Protein 3PVE (pdb70)

B-factor: mean 17.14, std 6.94, range [2.0, 47.33]

Structure (mmCIF, N/CA/C/O backbone):
data_3PVE
#
_entry.id   3PVE
#
_cell.length_a   41.620
_cell.length_b   45.580
_cell.length_c   51.510
_cell.angle_alpha   72.280
_cell.angle_beta   68.530
_cell.angle_gamma   65.440
#
_symmetry.space_group_name_H-M   'P 1'
#
loop_
_entity.id
_entity.type
_entity.pdbx_description
1 polymer 'Agrin, Agrin protein'
2 water water
#
loop_
_atom_site.group_PDB
_atom_site.id
_atom_site.type_symbol
_atom_site.label_atom_id
_atom_site.label_alt_id
_atom_site.label_comp_id
_atom_site.label_asym_id
_atom_site.label_entity_id
_atom_site.label_seq_id
_atom_site.pdbx_PDB_ins_code
_atom_site.Cartn_x
_atom_site.Cartn_y
_atom_site.Cartn_z
_atom_site.occupancy
_atom_site.B_iso_or_equiv
_atom_site.auth_seq_id
_atom_site.auth_comp_id
_atom_site.auth_asym_id
_atom_site.auth_atom_id
_atom_site.pdbx_PDB_model_num
ATOM 1 N N . SER A 1 7 ? -29.386 43.053 -34.018 1.00 29.04 1454 SER A N 1
ATOM 2 C CA . SER A 1 7 ? -28.130 42.642 -33.326 1.00 29.13 1454 SER A CA 1
ATOM 3 C C . SER A 1 7 ? -28.390 42.008 -31.949 1.00 27.68 1454 SER A C 1
ATOM 4 O O . SER A 1 7 ? -27.506 41.997 -31.092 1.00 27.85 1454 SER A O 1
ATOM 7 N N . ARG A 1 8 ? -29.589 41.465 -31.737 1.00 26.19 1455 ARG A N 1
ATOM 8 C CA . ARG A 1 8 ? -29.899 40.780 -30.489 1.00 25.53 1455 ARG A CA 1
ATOM 9 C C . ARG A 1 8 ? -29.084 39.493 -30.377 1.00 24.10 1455 ARG A C 1
ATOM 10 O O . ARG A 1 8 ? -29.178 38.601 -31.248 1.00 22.37 1455 ARG A O 1
ATOM 18 N N . PRO A 1 9 ? -28.291 39.379 -29.300 1.00 23.10 1456 PRO A N 1
ATOM 19 C CA . PRO A 1 9 ? -27.592 38.129 -29.052 1.00 23.15 1456 PRO A CA 1
ATOM 20 C C . PRO A 1 9 ? -28.583 37.053 -28.691 1.00 23.22 1456 PRO A C 1
ATOM 21 O O . PRO A 1 9 ? -29.710 37.340 -28.255 1.00 24.05 1456 PRO A O 1
ATOM 25 N N . PHE A 1 10 ? -28.166 35.816 -28.845 1.00 22.78 1457 PHE A N 1
ATOM 26 C CA . PHE A 1 10 ? -28.976 34.711 -28.382 1.00 23.26 1457 PHE A CA 1
ATOM 27 C C . PHE A 1 10 ? -28.053 33.663 -27.815 1.00 22.23 1457 PHE A C 1
ATOM 28 O O . PHE A 1 10 ? -26.971 33.402 -28.354 1.00 23.14 1457 PHE A O 1
ATOM 36 N N . LEU A 1 11 ? -28.515 33.102 -26.712 1.00 20.40 1458 LEU A N 1
ATOM 37 C CA . LEU A 1 11 ? -27.823 32.052 -25.983 1.00 20.47 1458 LEU A CA 1
ATOM 38 C C . LEU A 1 11 ? -28.324 30.715 -26.555 1.00 18.54 1458 LEU A C 1
ATOM 39 O O . LEU A 1 11 ? -29.425 30.286 -26.217 1.00 21.10 1458 LEU A O 1
ATOM 44 N N . ALA A 1 12 ? -27.542 30.100 -27.443 1.00 16.19 1459 ALA A N 1
ATOM 45 C CA . ALA A 1 12 ? -28.019 28.986 -28.292 1.00 15.71 1459 ALA A CA 1
ATOM 46 C C . ALA A 1 12 ? -27.862 27.643 -27.580 1.00 15.04 1459 ALA A C 1
ATOM 47 O O . ALA A 1 12 ? -26.799 27.342 -27.056 1.00 14.73 1459 ALA A O 1
ATOM 49 N N . ASP A 1 13 ? -28.894 26.817 -27.597 1.00 14.13 1460 ASP A N 1
ATOM 50 C CA . ASP A 1 13 ? -28.846 25.488 -26.985 1.00 14.15 1460 ASP A CA 1
ATOM 51 C C . ASP A 1 13 ? -28.905 24.409 -28.072 1.00 12.77 1460 ASP A C 1
ATOM 52 O O . ASP A 1 13 ? -29.774 24.446 -28.945 1.00 13.92 1460 ASP A O 1
ATOM 57 N N . PHE A 1 14 ? -27.940 23.493 -28.042 1.00 11.54 1461 PHE A N 1
ATOM 58 C CA . PHE A 1 14 ? -27.757 22.418 -29.039 1.00 10.87 1461 PHE A CA 1
ATOM 59 C C . PHE A 1 14 ? -27.975 21.073 -28.370 1.00 11.07 1461 PHE A C 1
ATOM 60 O O . PHE A 1 14 ? -27.519 20.833 -27.246 1.00 11.55 1461 PHE A O 1
ATOM 68 N N . ASN A 1 15 ? -28.618 20.163 -29.091 1.00 10.81 1462 ASN A N 1
ATOM 69 C CA . ASN A 1 15 ? -28.970 18.889 -28.500 1.00 11.22 1462 ASN A CA 1
ATOM 70 C C . ASN A 1 15 ? -28.241 17.677 -29.071 1.00 11.77 1462 ASN A C 1
ATOM 71 O O . ASN A 1 15 ? -28.546 16.546 -28.681 1.00 13.17 1462 ASN A O 1
ATOM 76 N N . GLY A 1 16 ? -27.183 17.909 -29.854 1.00 10.64 1463 GLY A N 1
ATOM 77 C CA . GLY A 1 16 ? -26.470 16.835 -30.523 1.00 11.05 1463 GLY A CA 1
ATOM 78 C C . GLY A 1 16 ? -26.730 16.655 -32.003 1.00 12.00 1463 GLY A C 1
ATOM 79 O O . GLY A 1 16 ? -25.843 16.244 -32.741 1.00 12.27 1463 GLY A O 1
ATOM 80 N N . PHE A 1 17 ? -27.950 16.945 -32.422 1.00 12.25 1464 PHE A N 1
ATOM 81 C CA . PHE A 1 17 ? -28.340 16.915 -33.827 1.00 14.36 1464 PHE A CA 1
ATOM 82 C C . PHE A 1 17 ? -28.713 18.320 -34.289 1.00 14.25 1464 PHE A C 1
ATOM 83 O O . PHE A 1 17 ? -29.397 18.479 -35.310 1.00 16.58 1464 PHE A O 1
ATOM 91 N N . SER A 1 18 ? -28.273 19.330 -33.556 1.00 12.59 1465 SER A N 1
ATOM 92 C CA . SER A 1 18 ? -28.531 20.724 -33.872 1.00 11.30 1465 SER A CA 1
ATOM 93 C C . SER A 1 18 ? -27.363 21.378 -34.560 1.00 10.58 1465 SER A C 1
ATOM 94 O O . SER A 1 18 ? -26.238 20.894 -34.438 1.00 10.51 1465 SER A O 1
ATOM 97 N N . TYR A 1 19 ? -27.608 22.486 -35.269 1.00 9.87 1466 TYR A N 1
ATOM 98 C CA . TYR A 1 19 ? -26.492 23.296 -35.757 1.00 10.66 1466 TYR A CA 1
ATOM 99 C C . TYR A 1 19 ? -26.984 24.681 -36.132 1.00 9.91 1466 TYR A C 1
ATOM 100 O O . TYR A 1 19 ? -28.157 24.866 -36.450 1.00 10.14 1466 TYR A O 1
ATOM 109 N N . LEU A 1 20 ? -26.059 25.648 -36.069 1.00 10.12 1467 LEU A N 1
ATOM 110 C CA . LEU A 1 20 ? -26.203 26.953 -36.682 1.00 11.79 1467 LEU A CA 1
ATOM 111 C C . LEU A 1 20 ? -25.292 27.056 -37.873 1.00 11.97 1467 LEU A C 1
ATOM 112 O O . LEU A 1 20 ? -24.168 26.549 -37.848 1.00 12.84 1467 LEU A O 1
ATOM 117 N N . GLU A 1 21 ? -25.815 27.666 -38.928 1.00 12.16 1468 GLU A N 1
ATOM 118 C CA . GLU A 1 21 ? -25.054 27.992 -40.102 1.00 12.86 1468 GLU A CA 1
ATOM 119 C C . GLU A 1 21 ? -24.987 29.504 -40.197 1.00 12.64 1468 GLU A C 1
ATOM 120 O O . GLU A 1 21 ? -26.027 30.167 -40.248 1.00 11.42 1468 GLU A O 1
ATOM 126 N N . LEU A 1 22 ? -23.768 30.033 -40.244 1.00 11.19 1469 LEU A N 1
ATOM 127 C CA . LEU A 1 22 ? -23.496 31.441 -40.362 1.00 12.77 1469 LEU A CA 1
ATOM 128 C C . LEU A 1 22 ? -22.700 31.649 -41.650 1.00 12.29 1469 LEU A C 1
ATOM 129 O O . LEU A 1 22 ? -22.198 30.689 -42.266 1.00 11.10 1469 LEU A O 1
ATOM 134 N N . LYS A 1 23 ? -22.569 32.891 -42.070 1.00 12.91 1470 LYS A N 1
ATOM 135 C CA . LYS A 1 23 ? -21.624 33.162 -43.160 1.00 12.42 1470 LYS A CA 1
ATOM 136 C C . LYS A 1 23 ? -20.218 32.747 -42.735 1.00 11.83 1470 LYS A C 1
ATOM 137 O O . LYS A 1 23 ? -19.909 32.700 -41.559 1.00 12.72 1470 LYS A O 1
ATOM 143 N N . GLY A 1 24 ? -19.395 32.323 -43.694 1.00 13.00 1471 GLY A N 1
ATOM 144 C CA . GLY A 1 24 ? -18.090 31.790 -43.374 1.00 11.92 1471 GLY A CA 1
ATOM 145 C C . GLY A 1 24 ? -17.179 32.811 -42.762 1.00 12.88 1471 GLY A C 1
ATOM 146 O O . GLY A 1 24 ? -17.353 34.010 -42.910 1.00 12.91 1471 GLY A O 1
ATOM 147 N N . LEU A 1 25 ? -16.180 32.296 -42.071 1.00 12.27 1472 LEU A N 1
ATOM 148 C CA . LEU A 1 25 ? -15.224 33.122 -41.374 1.00 12.64 1472 LEU A CA 1
ATOM 149 C C . LEU A 1 25 ? -14.546 34.145 -42.282 1.00 13.68 1472 LEU A C 1
ATOM 150 O O . LEU A 1 25 ? -14.208 35.240 -41.815 1.00 15.09 1472 LEU A O 1
ATOM 155 N N . HIS A 1 26 ? -14.335 33.787 -43.544 1.00 14.34 1473 HIS A N 1
ATOM 156 C CA . HIS A 1 26 ? -13.803 34.696 -44.573 1.00 15.30 1473 HIS A CA 1
ATOM 157 C C . HIS A 1 26 ? -14.581 36.021 -44.670 1.00 15.76 1473 HIS A C 1
ATOM 158 O O . HIS A 1 26 ? -14.005 37.050 -45.066 1.00 16.67 1473 HIS A O 1
ATOM 165 N N . THR A 1 27 ? -15.865 36.008 -44.315 1.00 15.25 1474 THR A N 1
ATOM 166 C CA . THR A 1 27 ? -16.763 37.191 -44.392 1.00 16.11 1474 THR A CA 1
ATOM 167 C C . THR A 1 27 ? -16.377 38.308 -43.439 1.00 17.57 1474 THR A C 1
ATOM 168 O O . THR A 1 27 ? -16.669 39.485 -43.685 1.00 19.06 1474 THR A O 1
ATOM 172 N N . PHE A 1 28 ? -15.763 37.922 -42.329 1.00 19.69 1475 PHE A N 1
ATOM 173 C CA . PHE A 1 28 ? -15.519 38.826 -41.206 1.00 21.10 1475 PHE A CA 1
ATOM 174 C C . PHE A 1 28 ? -14.021 39.085 -41.104 1.00 22.66 1475 PHE A C 1
ATOM 175 O O . PHE A 1 28 ? -13.272 38.847 -42.073 1.00 25.60 1475 PHE A O 1
ATOM 183 N N . MET A 1 36 ? -5.462 34.768 -36.850 1.00 22.07 1483 MET A N 1
ATOM 184 C CA . MET A 1 36 ? -6.806 34.379 -36.461 1.00 21.54 1483 MET A CA 1
ATOM 185 C C . MET A 1 36 ? -6.905 34.357 -34.947 1.00 20.67 1483 MET A C 1
ATOM 186 O O . MET A 1 36 ? -6.033 33.820 -34.281 1.00 20.09 1483 MET A O 1
ATOM 188 N N . ALA A 1 37 ? -7.942 34.990 -34.399 1.00 18.41 1484 ALA A N 1
ATOM 189 C CA . ALA A 1 37 ? -8.240 34.91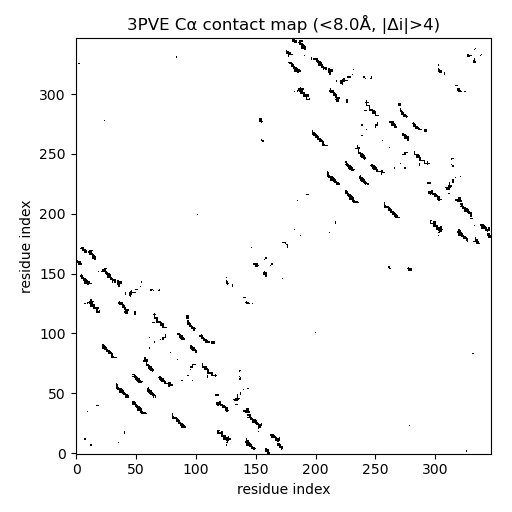2 -32.976 1.00 17.68 1484 ALA A CA 1
ATOM 190 C C . ALA A 1 37 ? -9.738 34.686 -32.797 1.00 16.75 1484 ALA A C 1
ATOM 191 O O . ALA A 1 37 ? -10.563 35.485 -33.238 1.00 15.74 1484 ALA A O 1
ATOM 193 N N . LEU A 1 38 ? -10.095 33.586 -32.155 1.00 15.46 1485 LEU A N 1
ATOM 194 C CA . LEU A 1 38 ? -11.477 33.237 -31.953 1.00 15.34 1485 LEU A CA 1
ATOM 195 C C . LEU A 1 38 ? -11.702 32.920 -30.493 1.00 13.42 1485 LEU A C 1
ATOM 196 O O . LEU A 1 38 ? -10.880 32.277 -29.854 1.00 12.72 1485 LEU A O 1
ATOM 201 N N . GLU A 1 39 ? -12.819 33.399 -29.952 1.00 12.68 1486 GLU A N 1
ATOM 202 C CA . GLU A 1 39 ? -13.223 33.054 -28.594 1.00 12.10 1486 GLU A CA 1
ATOM 203 C C . GLU A 1 39 ? -14.608 32.430 -28.629 1.00 11.45 1486 GLU A C 1
ATOM 204 O O . GLU A 1 39 ? -15.470 32.849 -29.407 1.00 12.75 1486 GLU A O 1
ATOM 210 N N . MET A 1 40 ? -14.786 31.402 -27.818 1.00 9.91 1487 MET A N 1
ATOM 211 C CA A MET A 1 40 ? -16.109 30.809 -27.585 0.50 9.16 1487 MET A CA 1
ATOM 212 C CA B MET A 1 40 ? -16.099 30.830 -27.586 0.50 9.14 1487 MET A CA 1
ATOM 213 C C . MET A 1 40 ? -16.345 30.661 -26.094 1.00 8.36 1487 MET A C 1
ATOM 214 O O . MET A 1 40 ? -15.434 30.310 -25.358 1.00 10.83 1487 MET A O 1
ATOM 223 N N . VAL A 1 41 ? -17.589 30.910 -25.664 1.00 9.12 1488 VAL A N 1
ATOM 224 C CA . VAL A 1 41 ? -18.020 30.653 -24.295 1.00 9.29 1488 VAL A CA 1
ATOM 225 C C . VAL A 1 41 ? -19.158 29.645 -24.387 1.00 9.41 1488 VAL A C 1
ATOM 226 O O . VAL A 1 41 ? -20.129 29.893 -25.074 1.00 9.44 1488 VAL A O 1
ATOM 230 N N . PHE A 1 42 ? -19.053 28.541 -23.671 1.00 9.81 1489 PHE A N 1
ATOM 231 C CA . PHE A 1 42 ? -20.027 27.427 -23.834 1.00 8.69 1489 PHE A CA 1
ATOM 232 C C . PHE A 1 42 ? -20.170 26.661 -22.521 1.00 9.99 1489 PHE A C 1
ATOM 233 O O . PHE A 1 42 ? -19.327 26.719 -21.643 1.00 10.73 1489 PHE A O 1
ATOM 241 N N . LEU A 1 43 ? -21.237 25.903 -22.415 1.00 10.44 1490 LEU A N 1
ATOM 242 C CA . LEU A 1 43 ? -21.437 24.992 -21.299 1.00 11.09 1490 LEU A CA 1
ATOM 243 C C . LEU A 1 43 ? -21.816 23.638 -21.891 1.00 11.06 1490 LEU A C 1
ATOM 244 O O . LEU A 1 43 ? -22.765 23.602 -22.619 1.00 11.74 1490 LEU A O 1
ATOM 249 N N . ALA A 1 44 ? -21.096 22.566 -21.535 1.00 9.69 1491 ALA A N 1
ATOM 250 C CA . ALA A 1 44 ? -21.249 21.270 -22.201 1.00 9.21 1491 ALA A CA 1
ATOM 251 C C . ALA A 1 44 ? -22.014 20.351 -21.291 1.00 10.25 1491 ALA A C 1
ATOM 252 O O . ALA A 1 44 ? -21.699 20.233 -20.132 1.00 10.93 1491 ALA A O 1
ATOM 254 N N . ARG A 1 45 ? -23.013 19.684 -21.841 1.00 10.75 1492 ARG A N 1
ATOM 255 C CA . ARG A 1 45 ? -23.732 18.601 -21.147 1.00 11.40 1492 ARG A CA 1
ATOM 256 C C . ARG A 1 45 ? -23.234 17.207 -21.561 1.00 11.95 1492 ARG A C 1
ATOM 257 O O . ARG A 1 45 ? -23.296 16.256 -20.758 1.00 14.28 1492 ARG A O 1
ATOM 265 N N . GLY A 1 46 ? -22.703 17.119 -22.763 1.00 12.53 1493 GLY A N 1
ATOM 266 C CA . GLY A 1 46 ? -22.104 15.886 -23.314 1.00 12.83 1493 GLY A CA 1
ATOM 267 C C . GLY A 1 46 ? -20.611 16.098 -23.482 1.00 12.41 1493 GLY A C 1
ATOM 268 O O . GLY A 1 46 ? -20.155 17.215 -23.777 1.00 12.67 1493 GLY A O 1
ATOM 269 N N . PRO A 1 47 ? -19.804 15.052 -23.262 1.00 12.51 1494 PRO A N 1
ATOM 270 C CA . PRO A 1 47 ? -18.358 15.199 -23.300 1.00 12.11 1494 PRO A CA 1
ATOM 271 C C . PRO A 1 47 ? -17.728 15.296 -24.721 1.00 11.71 1494 PRO A C 1
ATOM 272 O O . PRO A 1 47 ? -16.564 15.623 -24.854 1.00 12.73 1494 PRO A O 1
ATOM 276 N N . SER A 1 48 ? -18.459 14.966 -25.781 1.00 11.81 1495 SER A N 1
ATOM 277 C CA . SER A 1 48 ? -17.892 15.008 -27.133 1.00 11.44 1495 SER A CA 1
ATOM 278 C C . SER A 1 48 ? -18.836 15.661 -28.115 1.00 10.88 1495 SER A C 1
ATOM 279 O O . SER A 1 48 ? -20.047 15.539 -28.015 1.00 12.65 1495 SER A O 1
ATOM 282 N N . GLY A 1 49 ? -18.271 16.349 -29.093 1.00 10.10 1496 GLY A N 1
ATOM 283 C CA . GLY A 1 49 ? -19.066 16.854 -30.201 1.00 10.31 1496 GLY A CA 1
ATOM 284 C C . GLY A 1 49 ? -18.442 18.079 -30.824 1.00 10.14 1496 GLY A C 1
ATOM 285 O O . GLY A 1 49 ? -17.597 18.756 -30.217 1.00 11.98 1496 GLY A O 1
ATOM 286 N N . LEU A 1 50 ? -18.945 18.398 -32.010 1.00 10.15 1497 LEU A N 1
ATOM 287 C CA . LEU A 1 50 ? -18.426 19.508 -32.812 1.00 9.84 1497 LEU A CA 1
ATOM 288 C C . LEU A 1 50 ? -18.900 20.853 -32.284 1.00 10.26 1497 LEU A C 1
ATOM 289 O O . LEU A 1 50 ? -20.102 21.071 -32.105 1.00 10.65 1497 LEU A O 1
ATOM 294 N N . LEU A 1 51 ? -17.956 21.785 -32.108 1.00 9.11 1498 LEU A N 1
ATOM 295 C CA . LEU A 1 51 ? -18.280 23.159 -31.621 1.00 8.25 1498 LEU A CA 1
ATOM 296 C C . LEU A 1 51 ? -18.240 24.148 -32.760 1.00 7.98 1498 LEU A C 1
ATOM 297 O O . LEU A 1 51 ? -19.135 24.997 -32.874 1.0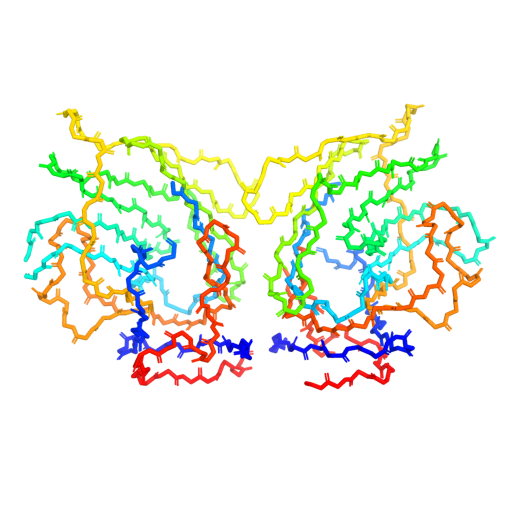0 8.62 1498 LEU A O 1
ATOM 302 N N . LEU A 1 52 ? -17.213 24.072 -33.618 1.00 7.62 1499 LEU A N 1
ATOM 303 C CA . LEU A 1 52 ? -17.041 25.035 -34.702 1.00 7.52 1499 LEU A CA 1
ATOM 304 C C . LEU A 1 52 ? -16.394 24.308 -35.886 1.00 8.14 1499 LEU A C 1
ATOM 305 O O . LEU A 1 52 ? -15.468 23.550 -35.673 1.00 8.42 1499 LEU A O 1
ATOM 310 N N . TYR A 1 53 ? -16.841 24.598 -37.100 1.00 8.90 1500 TYR A N 1
ATOM 311 C CA . TYR A 1 53 ? -16.181 24.072 -38.296 1.00 8.98 1500 TYR A CA 1
ATOM 312 C C . TYR A 1 53 ? -16.308 25.041 -39.454 1.00 8.26 1500 TYR A C 1
ATOM 313 O O . TYR A 1 53 ? -17.398 25.526 -39.719 1.00 9.12 1500 TYR A O 1
ATOM 322 N N . ASN A 1 54 ? -15.235 25.242 -40.225 1.00 8.35 1501 ASN A N 1
ATOM 323 C CA . ASN A 1 54 ? -15.316 25.995 -41.455 1.00 8.90 1501 ASN A CA 1
ATOM 324 C C . ASN A 1 54 ? -14.321 25.382 -42.428 1.00 10.74 1501 ASN A C 1
ATOM 325 O O . ASN A 1 54 ? -13.166 25.184 -42.064 1.00 10.62 1501 ASN A O 1
ATOM 330 N N . GLY A 1 55 ? -14.788 25.063 -43.623 1.00 11.52 1502 GLY A N 1
ATOM 331 C CA . GLY A 1 55 ? -13.971 24.416 -44.630 1.00 12.67 1502 GLY A CA 1
ATOM 332 C C . GLY A 1 55 ? -13.854 25.143 -45.956 1.00 14.15 1502 GLY A C 1
ATOM 333 O O . GLY A 1 55 ? -14.397 26.230 -46.170 1.00 12.92 1502 GLY A O 1
ATOM 334 N N . GLN A 1 56 ? -13.090 24.494 -46.836 1.00 16.10 1503 GLN A N 1
ATOM 335 C CA . GLN A 1 56 ? -12.827 24.952 -48.177 1.00 18.04 1503 GLN A CA 1
ATOM 336 C C . GLN A 1 56 ? -13.817 24.316 -49.146 1.00 19.99 1503 GLN A C 1
ATOM 337 O O . GLN A 1 56 ? -14.375 25.035 -49.987 1.00 21.66 1503 GLN A O 1
ATOM 343 N N . LYS A 1 57 ? -13.990 22.997 -49.033 1.00 22.42 1504 LYS A N 1
ATOM 344 C CA . LYS A 1 57 ? -14.789 22.169 -49.976 1.00 24.68 1504 LYS A CA 1
ATOM 345 C C . LYS A 1 57 ? -15.563 21.069 -49.223 1.00 26.68 1504 LYS A C 1
ATOM 346 O O . LYS A 1 57 ? -15.626 21.091 -47.995 1.00 27.94 1504 LYS A O 1
ATOM 348 N N . THR A 1 58 ? -16.111 20.084 -49.949 1.00 28.36 1505 THR A N 1
ATOM 349 C CA . THR A 1 58 ? -16.954 19.041 -49.336 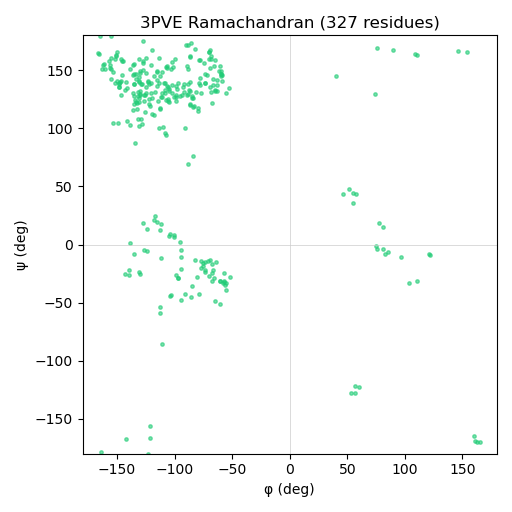1.00 29.27 1505 THR A CA 1
ATOM 350 C C . THR A 1 58 ? -16.630 17.618 -49.787 1.00 29.24 1505 THR A C 1
ATOM 351 O O . THR A 1 58 ? -16.316 16.756 -48.957 1.00 30.15 1505 THR A O 1
ATOM 355 N N . GLY A 1 60 ? -14.291 15.663 -48.294 1.00 26.47 1507 GLY A N 1
ATOM 356 C CA . GLY A 1 60 ? -13.529 14.982 -47.256 1.00 25.57 1507 GLY A CA 1
ATOM 357 C C . GLY A 1 60 ? -12.094 15.484 -47.073 1.00 25.02 1507 GLY A C 1
ATOM 358 O O . GLY A 1 60 ? -11.419 15.094 -46.107 1.00 23.87 1507 GLY A O 1
ATOM 359 N N . LYS A 1 61 ? -11.639 16.307 -48.028 1.00 24.61 1508 LYS A N 1
ATOM 360 C CA . LYS A 1 61 ? -10.345 17.006 -47.985 1.00 24.07 1508 LYS A CA 1
ATOM 361 C C . LYS A 1 61 ? -10.500 18.546 -48.069 1.00 23.30 1508 LYS A C 1
ATOM 362 O O . LYS A 1 61 ? -11.551 19.087 -47.737 1.00 25.10 1508 LYS A O 1
ATOM 364 N N . GLY A 1 62 ? -9.436 19.217 -48.523 1.00 21.27 1509 GLY A N 1
ATOM 365 C CA . GLY A 1 62 ? -9.317 20.665 -48.561 1.00 19.22 1509 GLY A CA 1
ATOM 366 C C . GLY A 1 62 ? -9.051 21.238 -47.182 1.00 15.33 1509 GLY A C 1
ATOM 367 O O . GLY A 1 62 ? -9.140 20.541 -46.182 1.00 15.46 1509 GLY A O 1
ATOM 368 N N . ASP A 1 63 ? -8.704 22.520 -47.157 1.00 13.99 1510 ASP A N 1
ATOM 369 C CA . ASP A 1 63 ? -8.423 23.245 -45.925 1.00 12.36 1510 ASP A CA 1
ATOM 370 C C . ASP A 1 63 ? -9.645 23.279 -44.978 1.00 11.81 1510 ASP A C 1
ATOM 371 O O . ASP A 1 63 ? -10.802 23.218 -45.434 1.00 11.14 1510 ASP A O 1
ATOM 376 N N . PHE A 1 64 ? -9.386 23.406 -43.673 1.00 10.85 1511 PHE A N 1
ATOM 377 C CA . PHE A 1 64 ? -10.465 23.583 -42.704 1.00 10.55 1511 PHE A CA 1
ATOM 378 C C . PHE A 1 64 ? -9.873 24.054 -41.391 1.00 10.71 1511 PHE A C 1
ATOM 379 O O . PHE A 1 64 ? -8.675 23.922 -41.174 1.00 9.52 1511 PHE A O 1
ATOM 387 N N . VAL A 1 65 ? -10.740 24.583 -40.522 1.00 9.65 1512 VAL A N 1
ATOM 388 C CA . VAL A 1 65 ? -10.451 24.876 -39.142 1.00 9.84 1512 VAL A CA 1
ATOM 389 C C . VAL A 1 65 ? -11.607 24.277 -38.351 1.00 9.06 1512 VAL A C 1
ATOM 390 O O . VAL A 1 65 ? -12.735 24.341 -38.797 1.00 10.03 1512 VAL A O 1
ATOM 394 N N . SER A 1 66 ? -11.325 23.671 -37.216 1.00 8.84 1513 SER A N 1
ATOM 395 C CA . SER A 1 66 ? -12.349 23.126 -36.381 1.00 8.34 1513 SER A CA 1
ATOM 396 C C . SER A 1 66 ? -12.023 23.266 -34.894 1.00 9.01 1513 SER A C 1
ATOM 397 O O . SER A 1 66 ? -10.836 23.246 -34.495 1.00 9.56 1513 SER A O 1
ATOM 400 N N . LEU A 1 67 ? -13.071 23.218 -34.088 1.00 8.25 1514 LEU A N 1
ATOM 401 C CA . LEU A 1 67 ? -12.984 23.081 -32.642 1.00 8.78 1514 LEU A CA 1
ATOM 402 C C . LEU A 1 67 ? -14.022 22.041 -32.256 1.00 7.58 1514 LEU A C 1
ATOM 403 O O . LEU A 1 67 ? -15.171 22.104 -32.678 1.00 8.65 1514 LEU A O 1
ATOM 408 N N . ALA A 1 68 ? -13.651 21.162 -31.339 1.00 7.93 1515 ALA A N 1
ATOM 409 C CA . ALA A 1 68 ? -14.533 20.093 -30.934 1.00 7.01 1515 ALA A CA 1
ATOM 410 C C . ALA A 1 68 ? -14.194 19.629 -29.556 1.00 9.23 1515 ALA A C 1
ATOM 411 O O . ALA A 1 68 ? -13.093 19.896 -29.067 1.00 10.01 1515 ALA A O 1
ATOM 413 N N . LEU A 1 69 ? -15.139 18.951 -28.920 1.00 7.90 1516 LEU A N 1
ATOM 414 C CA . LEU A 1 69 ? -14.915 18.276 -27.637 1.00 10.57 1516 LEU A CA 1
ATOM 415 C C . LEU A 1 69 ? -14.670 16.809 -27.927 1.00 11.55 1516 LEU A C 1
ATOM 416 O O . LEU A 1 69 ? -15.380 16.244 -28.741 1.00 11.20 1516 LEU A O 1
ATOM 421 N N . HIS A 1 70 ? -13.677 16.213 -27.268 1.00 13.69 1517 HIS A N 1
ATOM 422 C CA A HIS A 1 70 ? -13.417 14.781 -27.357 0.50 14.39 1517 HIS A CA 1
ATOM 423 C CA B HIS A 1 70 ? -13.421 14.774 -27.357 0.50 13.99 1517 HIS A CA 1
ATOM 424 C C . HIS A 1 70 ? -13.123 14.327 -25.944 1.00 14.78 1517 HIS A C 1
ATOM 425 O O . HIS A 1 70 ? -12.094 14.693 -25.374 1.00 14.16 1517 HIS A O 1
ATOM 438 N N . ASN A 1 71 ? -14.068 13.573 -25.388 1.00 15.01 1518 ASN A N 1
ATOM 439 C CA A ASN A 1 71 ? -14.046 13.125 -24.000 0.50 15.69 1518 ASN A CA 1
ATOM 440 C CA B ASN A 1 71 ? -13.964 13.096 -24.026 0.50 15.35 1518 ASN A CA 1
ATOM 441 C C . ASN A 1 71 ? -13.574 14.202 -23.028 1.00 14.94 1518 ASN A C 1
ATOM 442 O O . ASN A 1 71 ? -12.656 14.019 -22.249 1.00 15.02 1518 ASN A O 1
ATOM 451 N N . ARG A 1 72 ? -14.270 15.334 -23.110 1.00 13.83 1519 ARG A N 1
ATOM 452 C CA . ARG A 1 72 ? -14.085 16.518 -22.280 1.00 13.00 1519 ARG A CA 1
ATOM 453 C C . ARG A 1 72 ? -12.874 17.363 -22.585 1.00 11.88 1519 ARG A C 1
ATOM 454 O O . ARG A 1 72 ? -12.729 18.431 -21.985 1.00 12.47 1519 ARG A O 1
ATOM 462 N N . HIS A 1 73 ? -12.067 16.950 -23.557 1.00 11.10 1520 HIS A N 1
ATOM 463 C CA . HIS A 1 73 ? -10.983 17.789 -24.036 1.00 10.47 1520 HIS A CA 1
ATOM 464 C C . HIS A 1 73 ? -11.399 18.614 -25.211 1.00 9.87 1520 HIS A C 1
ATOM 465 O O . HIS A 1 7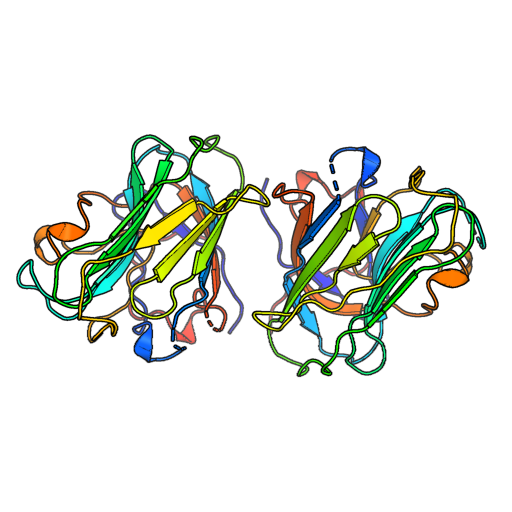3 ? -12.012 18.095 -26.146 1.00 11.78 1520 HIS A O 1
ATOM 472 N N . LEU A 1 74 ? -11.039 19.888 -25.194 1.00 10.39 1521 LEU A N 1
ATOM 473 C CA . LEU A 1 74 ? -11.145 20.724 -26.385 1.00 10.21 1521 LEU A CA 1
ATOM 474 C C . LEU A 1 74 ? -10.044 20.336 -27.365 1.00 11.17 1521 LEU A C 1
ATOM 475 O O . LEU A 1 74 ? -8.918 20.077 -26.967 1.00 11.32 1521 LEU A O 1
ATOM 480 N N . GLU A 1 75 ? -10.365 20.279 -28.647 1.00 10.41 1522 GLU A N 1
ATOM 481 C CA . GLU A 1 75 ? -9.368 20.042 -29.635 1.00 11.57 1522 GLU A CA 1
ATOM 482 C C . GLU A 1 75 ? -9.544 21.021 -30.794 1.00 9.94 1522 GLU A C 1
ATOM 483 O O . GLU A 1 75 ? -10.611 21.105 -31.349 1.00 10.66 1522 GLU A O 1
ATOM 489 N N . PHE A 1 76 ? -8.486 21.773 -31.108 1.00 8.45 1523 PHE A N 1
ATOM 490 C CA . PHE A 1 76 ? -8.422 22.778 -32.140 1.00 7.55 1523 PHE A CA 1
ATOM 491 C C . PHE A 1 76 ? -7.600 22.167 -33.260 1.00 8.35 1523 PHE A C 1
ATOM 492 O O . PHE A 1 76 ? -6.477 21.746 -33.049 1.00 9.10 1523 PHE A O 1
ATOM 500 N N . ARG A 1 77 ? -8.176 22.126 -34.440 1.00 9.03 1524 ARG A N 1
ATOM 501 C CA . ARG A 1 77 ? -7.512 21.542 -35.587 1.00 8.65 1524 ARG A CA 1
ATOM 502 C C . ARG A 1 77 ? -7.578 22.503 -36.759 1.00 8.59 1524 ARG A C 1
ATOM 503 O O . ARG A 1 77 ? -8.528 23.248 -36.937 1.00 8.49 1524 ARG A O 1
ATOM 511 N N . TYR A 1 78 ? -6.577 22.449 -37.608 1.00 9.22 1525 TYR A N 1
ATOM 512 C CA . TYR A 1 78 ? -6.663 23.119 -38.904 1.00 9.26 1525 TYR A CA 1
ATOM 513 C C . TYR A 1 78 ? -5.733 22.444 -39.904 1.00 9.49 1525 TYR A C 1
ATOM 514 O O . TYR A 1 78 ? -4.705 21.917 -39.513 1.00 10.23 1525 TYR A O 1
ATOM 523 N N . ASP A 1 79 ? -6.085 22.503 -41.175 1.00 10.27 1526 ASP A N 1
ATOM 524 C CA . ASP A 1 79 ? -5.252 21.977 -42.269 1.00 10.02 1526 ASP A CA 1
ATOM 525 C C . ASP A 1 79 ? -5.175 23.084 -43.290 1.00 10.25 1526 ASP A C 1
ATOM 526 O O . ASP A 1 79 ? -6.188 23.631 -43.681 1.00 10.59 1526 ASP A O 1
ATOM 531 N N . LEU A 1 80 ? -3.938 23.487 -43.605 1.00 10.61 1527 LEU A N 1
ATOM 532 C CA . LEU A 1 80 ? -3.600 24.589 -44.521 1.00 11.20 1527 LEU A CA 1
ATOM 533 C C . LEU A 1 80 ? -3.113 24.067 -45.867 1.00 12.39 1527 LEU A C 1
ATOM 534 O O . LEU A 1 80 ? -2.619 24.842 -46.695 1.00 12.03 1527 LEU A O 1
ATOM 539 N N . GLY A 1 81 ? -3.253 22.766 -46.067 1.00 12.69 1528 GLY A N 1
ATOM 540 C CA . GLY A 1 81 ? -2.818 22.103 -47.286 1.00 14.49 1528 GLY A CA 1
ATOM 541 C C . GLY A 1 81 ? -1.802 20.980 -47.155 1.00 15.15 1528 GLY A C 1
ATOM 542 O O . GLY A 1 81 ? -1.531 20.271 -48.150 1.00 17.51 1528 GLY A O 1
ATOM 543 N N . LYS A 1 82 ? -1.221 20.781 -45.975 1.00 14.87 1529 LYS A N 1
ATOM 544 C CA . LYS A 1 82 ? -0.192 19.748 -45.743 1.00 17.18 1529 LYS A CA 1
ATOM 545 C C . LYS A 1 82 ? -0.514 18.842 -44.572 1.00 16.33 1529 LYS A C 1
ATOM 546 O O . LYS A 1 82 ? 0.380 18.162 -44.041 1.00 18.77 1529 LYS A O 1
ATOM 552 N N . GLY A 1 83 ? -1.771 18.816 -44.158 1.00 14.41 1530 GLY A N 1
ATOM 553 C CA . GLY A 1 83 ? -2.185 17.998 -43.022 1.00 14.12 1530 GLY A CA 1
ATOM 554 C C . GLY A 1 83 ? -2.530 18.827 -41.792 1.00 13.33 1530 GLY A C 1
ATOM 555 O O . GLY A 1 83 ? -2.194 20.010 -41.679 1.00 13.11 1530 GLY A O 1
ATOM 556 N N . ALA A 1 84 ? -3.213 18.184 -40.855 1.00 13.29 1531 ALA A N 1
ATOM 557 C CA . ALA A 1 84 ? -3.827 18.881 -39.736 1.00 13.97 1531 ALA A CA 1
ATOM 558 C C . ALA A 1 84 ? -2.895 19.075 -38.553 1.00 13.21 1531 ALA A C 1
ATOM 559 O O . ALA A 1 84 ? -2.216 18.140 -38.107 1.00 15.29 1531 ALA A O 1
ATOM 561 N N . ALA A 1 85 ? -2.854 20.299 -38.026 1.00 11.30 1532 ALA A N 1
ATOM 562 C CA . ALA A 1 85 ? -2.469 20.574 -36.632 1.00 10.75 1532 ALA A CA 1
ATOM 563 C C . ALA A 1 85 ? -3.548 19.979 -35.728 1.00 10.09 1532 ALA A C 1
ATOM 564 O O . ALA A 1 85 ? -4.744 20.097 -36.031 1.00 10.46 1532 ALA A O 1
ATOM 566 N N . ILE A 1 86 ? -3.146 19.419 -34.592 1.00 11.56 1533 ILE A N 1
ATOM 567 C CA . ILE A 1 86 ? -4.048 18.884 -33.556 1.00 11.70 1533 ILE A CA 1
ATOM 568 C C . ILE A 1 86 ? -3.552 19.446 -32.214 1.00 11.42 1533 ILE A C 1
ATOM 569 O O . ILE A 1 86 ? -2.495 19.052 -31.716 1.00 12.17 1533 ILE A O 1
ATOM 574 N N . ILE A 1 87 ? -4.298 20.376 -31.630 1.00 10.58 1534 ILE A N 1
ATOM 575 C CA . ILE A 1 87 ? -3.948 21.074 -30.419 1.00 11.16 1534 ILE A CA 1
ATOM 576 C C . ILE A 1 87 ? -5.042 20.781 -29.387 1.00 11.73 1534 ILE A C 1
ATOM 577 O O . ILE A 1 87 ? -6.190 21.221 -29.522 1.00 11.04 1534 ILE A O 1
ATOM 582 N N . ARG A 1 88 ? -4.700 20.045 -28.351 1.00 11.22 1535 ARG A N 1
ATOM 583 C CA . ARG A 1 88 ? -5.657 19.510 -27.393 1.00 11.58 1535 ARG A CA 1
ATOM 584 C C . ARG A 1 88 ? -5.465 20.150 -26.025 1.00 11.90 1535 ARG A C 1
ATOM 585 O O . ARG A 1 88 ? -4.318 20.391 -25.541 1.00 13.49 1535 ARG A O 1
ATOM 593 N N . SER A 1 89 ? -6.588 20.463 -25.382 1.00 11.73 1536 SER A N 1
ATOM 594 C CA . SER A 1 89 ? -6.499 21.081 -24.071 1.00 11.96 1536 SER A CA 1
ATOM 595 C C . SER A 1 89 ? -5.739 20.173 -23.103 1.00 12.28 1536 SER A C 1
ATOM 596 O O . SER A 1 89 ? -5.870 18.981 -23.128 1.00 12.00 1536 SER A O 1
ATOM 599 N N . LYS A 1 90 ? -5.002 20.789 -22.205 1.00 13.51 1537 LYS A N 1
ATOM 600 C CA . LYS A 1 90 ? -4.243 20.046 -21.236 1.00 14.07 1537 LYS A CA 1
ATOM 601 C C . LYS A 1 90 ? -5.206 19.290 -20.309 1.00 14.20 1537 LYS A C 1
ATOM 602 O O . LYS A 1 90 ? -5.066 18.107 -20.096 1.00 15.43 1537 LYS A O 1
ATOM 604 N N . GLU A 1 91 ? -6.199 19.997 -19.799 1.00 14.29 1538 GLU A N 1
ATOM 605 C CA . GLU A 1 91 ? -7.178 19.422 -18.866 1.00 13.56 1538 GLU A CA 1
ATOM 606 C C . GLU A 1 91 ? -8.494 19.092 -19.549 1.00 12.61 1538 GLU A C 1
ATOM 607 O O . GLU A 1 91 ? -8.881 19.737 -20.527 1.00 12.46 1538 GLU A O 1
ATOM 613 N N . PRO A 1 92 ? -9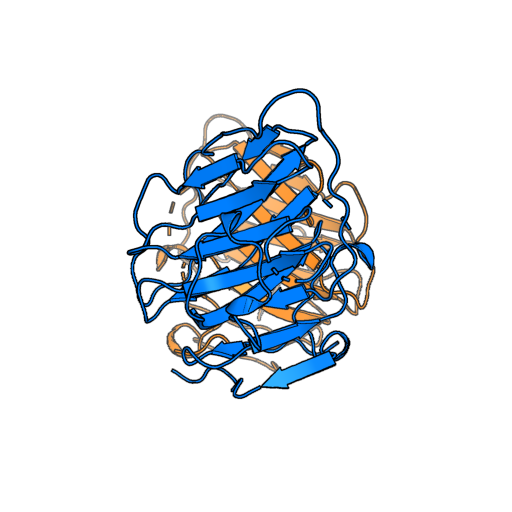.219 18.111 -19.013 1.00 12.15 1539 PRO A N 1
ATOM 614 C CA . PRO A 1 92 ? -10.616 17.959 -19.401 1.00 12.92 1539 PRO A CA 1
ATOM 615 C C . PRO A 1 92 ? -11.458 19.060 -18.765 1.00 12.82 1539 PRO A C 1
ATOM 616 O O . PRO A 1 92 ? -11.136 19.532 -17.663 1.00 14.02 1539 PRO A O 1
ATOM 620 N N . ILE A 1 93 ? -12.504 19.499 -19.467 1.00 11.93 1540 ILE A N 1
ATOM 621 C CA . ILE A 1 93 ? -13.420 20.484 -18.894 1.00 12.95 1540 ILE A CA 1
ATOM 622 C C . ILE A 1 93 ? -14.359 19.765 -17.917 1.00 13.16 1540 ILE A C 1
ATOM 623 O O . ILE A 1 93 ? -14.547 18.569 -17.996 1.00 14.40 1540 ILE A O 1
ATOM 628 N N . ALA A 1 94 ? -14.934 20.537 -17.010 1.00 13.49 1541 ALA A N 1
ATOM 629 C CA . ALA A 1 94 ? -16.053 20.082 -16.161 1.00 14.13 1541 ALA A CA 1
ATOM 630 C C . ALA A 1 94 ? -17.367 20.308 -16.901 1.00 13.58 1541 ALA A C 1
ATOM 631 O O . ALA A 1 94 ? -17.678 21.418 -17.278 1.00 15.62 1541 ALA A O 1
ATOM 633 N N . LEU A 1 95 ? -18.109 19.234 -17.140 1.00 12.66 1542 LEU A N 1
ATOM 634 C CA . LEU A 1 95 ? -19.434 19.358 -17.693 1.00 11.58 1542 LEU A CA 1
ATOM 635 C C . LEU A 1 95 ? -20.356 20.182 -16.795 1.00 13.49 1542 LEU A C 1
ATOM 636 O O . LEU A 1 95 ? -20.196 20.200 -15.584 1.00 14.61 1542 LEU A O 1
ATOM 641 N N . GLY A 1 96 ? -21.266 20.915 -17.398 1.00 12.56 1543 GLY A N 1
ATOM 642 C CA . GLY A 1 96 ? -22.246 21.666 -16.629 1.00 13.59 1543 GLY A CA 1
ATOM 643 C C . GLY A 1 96 ? -21.738 22.977 -16.084 1.00 14.05 1543 GLY A C 1
ATOM 644 O O . GLY A 1 96 ? -22.366 23.580 -15.201 1.00 16.49 1543 GLY A O 1
ATOM 645 N N . THR A 1 97 ? -20.602 23.429 -16.611 1.00 14.69 1544 THR A N 1
ATOM 646 C CA . THR A 1 97 ? -19.997 24.694 -16.210 1.00 14.87 1544 THR A CA 1
ATOM 647 C C . THR A 1 97 ? -19.728 25.550 -17.448 1.00 14.43 1544 THR A C 1
ATOM 648 O O . THR A 1 97 ? -19.602 25.068 -18.549 1.00 13.93 1544 THR A O 1
ATOM 652 N N . TRP A 1 98 ? -19.615 26.848 -17.238 1.00 14.20 1545 TRP A N 1
ATOM 653 C CA . TRP A 1 98 ? -19.291 27.761 -18.330 1.00 13.78 1545 TRP A CA 1
ATOM 654 C C . TRP A 1 98 ? -17.770 27.822 -18.531 1.00 14.81 1545 TRP A C 1
ATOM 655 O O . TRP A 1 98 ? -16.982 28.103 -17.586 1.00 16.41 1545 TRP A O 1
ATOM 666 N N . VAL A 1 99 ? -17.352 27.573 -19.774 1.00 12.67 1546 VAL A N 1
ATOM 667 C CA . VAL A 1 99 ? -15.949 27.485 -20.149 1.00 12.77 1546 VAL A CA 1
ATOM 668 C C . VAL A 1 99 ? -15.683 28.540 -21.198 1.00 11.91 1546 VAL A C 1
ATOM 669 O O . VAL A 1 99 ? -16.503 28.767 -22.098 1.00 12.25 1546 VAL A O 1
ATOM 673 N N . ARG A 1 100 ? -14.542 29.203 -21.101 1.00 11.66 1547 ARG A N 1
ATOM 674 C CA . ARG A 1 100 ? -14.089 30.141 -22.089 1.00 11.31 1547 ARG A CA 1
ATOM 675 C C . ARG A 1 100 ? -12.884 29.541 -22.772 1.00 11.68 1547 ARG A C 1
ATOM 676 O O . ARG A 1 100 ? -11.977 29.058 -22.115 1.00 12.19 1547 ARG A O 1
ATOM 684 N N . VAL A 1 101 ? -12.901 29.545 -24.090 1.00 10.07 1548 VAL A N 1
ATOM 685 C CA . VAL A 1 101 ? -11.796 29.000 -24.860 1.00 10.58 1548 VAL A CA 1
ATOM 686 C C . VAL A 1 101 ? -11.362 30.037 -25.883 1.00 10.12 1548 VAL A C 1
ATOM 687 O O . VAL A 1 101 ? -12.200 30.666 -26.536 1.00 10.29 1548 VAL A O 1
ATOM 691 N N . PHE A 1 102 ? -10.034 30.172 -26.041 1.00 11.65 1549 PHE A N 1
ATOM 692 C CA . PHE A 1 102 ? -9.425 31.048 -26.993 1.00 13.39 1549 PHE A CA 1
ATOM 693 C C . PHE A 1 102 ? -8.559 30.271 -27.961 1.00 13.92 1549 PHE A C 1
ATOM 694 O O . PHE A 1 102 ? -7.695 29.496 -27.537 1.00 13.96 1549 PHE A O 1
ATOM 702 N N . LEU A 1 103 ? -8.754 30.517 -29.245 1.00 13.60 1550 LEU A N 1
ATOM 703 C CA . LEU A 1 103 ? -7.966 29.921 -30.306 1.00 13.90 1550 LEU A CA 1
ATOM 704 C C . LEU A 1 103 ? -7.188 31.002 -31.016 1.00 14.56 1550 LEU A C 1
ATOM 705 O O . LEU A 1 103 ? -7.748 32.063 -31.327 1.00 15.50 1550 LEU A O 1
ATOM 710 N N . GLU A 1 1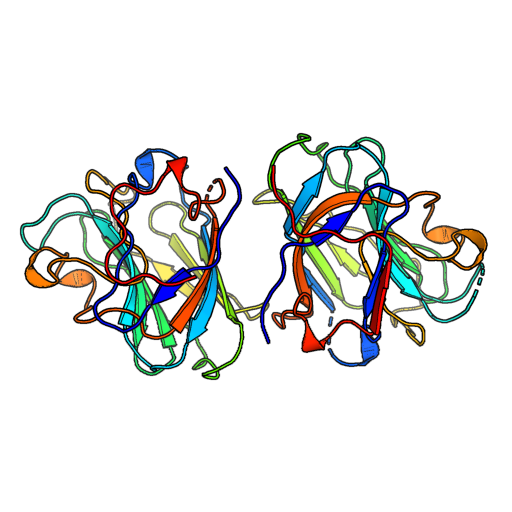04 ? -5.922 30.731 -31.301 1.00 14.37 1551 GLU A N 1
ATOM 711 C CA . GLU A 1 104 ? -5.116 31.678 -32.069 1.00 15.30 1551 GLU A CA 1
ATOM 712 C C . GLU A 1 104 ? -4.370 30.895 -33.145 1.00 13.59 1551 GLU A C 1
ATOM 713 O O . GLU A 1 104 ? -3.910 29.786 -32.919 1.00 12.90 1551 GLU A O 1
ATOM 719 N N . ARG A 1 105 ? -4.239 31.499 -34.311 1.00 14.44 1552 ARG A N 1
ATOM 720 C CA . ARG A 1 105 ? -3.349 30.967 -35.321 1.00 14.56 1552 ARG A CA 1
ATOM 721 C C . ARG A 1 105 ? -2.639 32.093 -36.042 1.00 14.90 1552 ARG A C 1
ATOM 722 O O . ARG A 1 105 ? -3.255 33.087 -36.420 1.00 15.31 1552 ARG A O 1
ATOM 730 N N . ASN A 1 106 ? -1.334 31.913 -36.209 1.00 14.57 1553 ASN A N 1
ATOM 731 C CA . ASN A 1 106 ? -0.477 32.816 -36.992 1.00 15.92 1553 ASN A CA 1
ATOM 732 C C . ASN A 1 106 ? 0.275 31.924 -37.957 1.00 14.34 1553 ASN A C 1
ATOM 733 O O . ASN A 1 106 ? 1.194 31.234 -37.578 1.00 12.94 1553 ASN A O 1
ATOM 738 N N . GLY A 1 107 ? -0.150 31.930 -39.209 1.00 14.07 1554 GLY A N 1
ATOM 739 C CA . GLY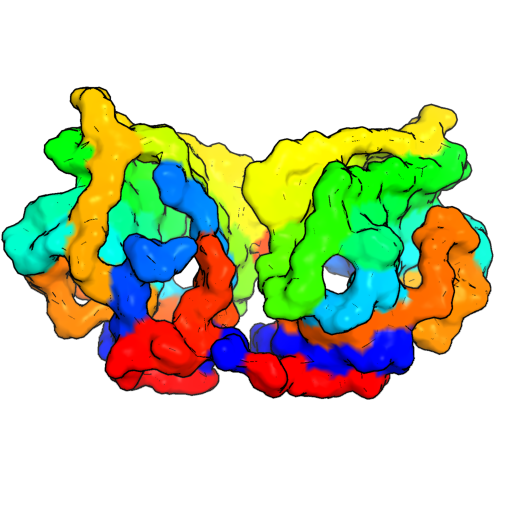 A 1 107 ? 0.381 30.950 -40.173 1.00 13.93 1554 GLY A CA 1
ATOM 740 C C . GLY A 1 107 ? 0.199 29.493 -39.764 1.00 13.38 1554 GLY A C 1
ATOM 741 O O . GLY A 1 107 ? -0.945 29.090 -39.491 1.00 14.33 1554 GLY A O 1
ATOM 742 N N . ARG A 1 108 ? 1.300 28.738 -39.649 1.00 13.87 1555 ARG A N 1
ATOM 743 C CA . ARG A 1 108 ? 1.241 27.325 -39.210 1.00 14.14 1555 ARG A CA 1
ATOM 744 C C . ARG A 1 108 ? 1.045 27.193 -37.709 1.00 12.44 1555 ARG A C 1
ATOM 745 O O . ARG A 1 108 ? 0.685 26.117 -37.216 1.00 12.99 1555 ARG A O 1
ATOM 753 N N . LYS A 1 109 ? 1.366 28.253 -36.962 1.00 12.62 1556 LYS A N 1
ATOM 754 C CA . LYS A 1 109 ? 1.505 28.148 -35.513 1.00 13.78 1556 LYS A CA 1
ATOM 755 C C . LYS A 1 109 ? 0.188 28.454 -34.821 1.00 12.26 1556 LYS A C 1
ATOM 756 O O . LYS A 1 109 ? -0.468 29.460 -35.117 1.00 14.09 1556 LYS A O 1
ATOM 762 N N . GLY A 1 110 ? -0.203 27.591 -33.894 1.00 10.95 1557 GLY A N 1
ATOM 763 C CA . GLY A 1 110 ? -1.501 27.718 -33.240 1.00 11.12 1557 GLY A CA 1
ATOM 764 C C . GLY A 1 110 ? -1.402 27.629 -31.753 1.00 11.44 1557 GLY A C 1
ATOM 765 O O . GLY A 1 110 ? -0.376 27.214 -31.230 1.00 11.47 1557 GLY A O 1
ATOM 766 N N . ALA A 1 111 ? -2.412 28.136 -31.049 1.00 12.12 1558 ALA A N 1
ATOM 767 C CA . ALA A 1 111 ? -2.492 28.100 -29.599 1.00 12.52 1558 ALA A CA 1
ATOM 768 C C . ALA A 1 111 ? -3.943 27.959 -29.172 1.00 12.09 1558 ALA A C 1
ATOM 769 O O . ALA A 1 111 ? -4.846 28.515 -29.791 1.00 12.08 1558 ALA A O 1
ATOM 771 N N . LEU A 1 112 ? -4.118 27.159 -28.135 1.00 12.14 1559 LEU A N 1
ATOM 772 C CA A LEU A 1 112 ? -5.407 26.922 -27.493 0.50 12.04 1559 LEU A CA 1
ATOM 773 C CA B LEU A 1 112 ? -5.412 26.930 -27.490 0.50 11.95 1559 LEU A CA 1
ATOM 774 C C . LEU A 1 112 ? -5.244 27.292 -26.029 1.00 12.02 1559 LEU A C 1
ATOM 775 O O . LEU A 1 112 ? -4.309 26.830 -25.387 1.00 12.81 1559 LEU A O 1
ATOM 784 N N . GLN A 1 113 ? -6.162 28.105 -25.493 1.00 12.93 1560 GLN A N 1
ATOM 785 C CA . GLN A 1 113 ? -6.166 28.463 -24.095 1.00 14.13 1560 GLN A CA 1
ATOM 786 C C . GLN A 1 113 ? -7.559 28.282 -23.521 1.00 12.49 1560 GLN A C 1
ATOM 787 O O . GLN A 1 113 ? -8.516 28.796 -24.063 1.00 12.47 1560 GLN A O 1
ATOM 793 N N . VAL A 1 114 ? -7.673 27.562 -22.420 1.00 12.72 1561 VAL A N 1
ATOM 794 C CA . VAL A 1 114 ? -8.959 27.372 -21.759 1.00 14.35 1561 VAL A CA 1
ATOM 795 C C . VAL A 1 114 ? -8.945 28.128 -20.437 1.00 16.17 1561 VAL A C 1
ATOM 796 O O . VAL A 1 114 ? -8.032 27.942 -19.601 1.00 16.16 1561 VAL A O 1
ATOM 800 N N . GLY A 1 115 ? -9.959 28.970 -20.249 1.00 18.48 1562 GLY A N 1
ATOM 801 C CA . GLY A 1 115 ? -10.031 29.854 -19.092 1.00 21.17 1562 GLY A CA 1
ATOM 802 C C . GLY A 1 115 ? -8.770 30.678 -18.959 1.00 23.06 1562 GLY A C 1
ATOM 803 O O . GLY A 1 115 ? -8.323 31.304 -19.921 1.00 23.41 1562 GLY A O 1
ATOM 804 N N . ASP A 1 116 ? -8.186 30.620 -17.761 1.00 25.55 1563 ASP A N 1
ATOM 805 C CA . ASP A 1 116 ? -6.986 31.363 -17.411 1.00 27.59 1563 ASP A CA 1
ATOM 806 C C . ASP A 1 116 ? -5.746 30.471 -17.466 1.00 27.65 1563 ASP A C 1
ATOM 807 O O . ASP A 1 116 ? -4.653 30.902 -17.075 1.00 29.19 1563 ASP A O 1
ATOM 812 N N . GLY A 1 117 ? -5.908 29.243 -17.976 1.00 27.36 1564 GLY A N 1
ATOM 813 C CA . GLY A 1 117 ? -4.825 28.263 -18.002 1.00 26.51 1564 GLY A CA 1
ATOM 814 C C . GLY A 1 117 ? -3.718 28.614 -18.980 1.00 26.05 1564 GLY A C 1
ATOM 815 O O . GLY A 1 117 ? -3.888 29.502 -19.830 1.00 25.43 1564 GLY A O 1
ATOM 816 N N . PRO A 1 118 ? -2.560 27.939 -18.864 1.00 25.77 1565 PRO A N 1
ATOM 817 C CA . PRO A 1 118 ? -1.496 28.162 -19.839 1.00 25.41 1565 PRO A CA 1
ATOM 818 C C . PRO A 1 118 ? -1.910 27.801 -21.272 1.00 23.87 1565 PRO A C 1
ATOM 819 O O . PRO A 1 118 ? -2.719 26.889 -21.479 1.00 23.93 1565 PRO A O 1
ATOM 823 N N . ARG A 1 119 ? -1.340 28.504 -22.240 1.00 22.87 1566 ARG A N 1
ATOM 824 C CA . ARG A 1 119 ? -1.580 28.192 -23.640 1.00 22.33 1566 ARG A CA 1
ATOM 825 C C . ARG A 1 119 ? -0.987 26.841 -24.007 1.00 20.65 1566 ARG A C 1
ATOM 826 O O . ARG A 1 119 ? 0.128 26.496 -23.583 1.00 21.65 1566 ARG A O 1
ATOM 834 N N . VAL A 1 120 ? -1.726 26.056 -24.775 1.00 17.69 1567 VAL A N 1
ATOM 835 C CA . VAL A 1 120 ? -1.171 24.863 -25.401 1.00 15.83 1567 VAL A CA 1
ATOM 836 C C . VAL A 1 120 ? -0.821 25.195 -26.845 1.00 14.58 1567 VAL A C 1
ATOM 837 O O . VAL A 1 120 ? -1.648 25.700 -27.584 1.00 12.51 1567 VAL A O 1
ATOM 841 N N . LEU A 1 121 ? 0.410 24.922 -27.249 1.00 13.94 1568 LEU A N 1
ATOM 842 C CA . LEU A 1 121 ? 0.876 25.301 -28.588 1.00 14.17 1568 LEU A CA 1
ATOM 843 C C . LEU A 1 121 ? 1.006 24.094 -29.520 1.00 13.37 1568 LEU A C 1
ATOM 844 O O . LEU A 1 121 ? 1.254 22.963 -29.088 1.00 15.08 1568 LEU A O 1
ATOM 849 N N . GLY A 1 122 ? 0.853 24.346 -30.816 1.00 11.88 1569 GLY A N 1
ATOM 850 C CA . GLY A 1 122 ? 1.064 23.292 -31.826 1.00 11.62 1569 GLY A CA 1
ATOM 851 C C . GLY A 1 122 ? 1.205 23.942 -33.178 1.00 11.91 1569 GLY A C 1
ATOM 852 O O . GLY A 1 122 ? 1.166 25.161 -33.286 1.00 12.56 1569 GLY A O 1
ATOM 853 N N . GLU A 1 123 ? 1.368 23.105 -34.200 1.00 11.38 1570 GLU A N 1
ATOM 854 C CA . GLU A 1 123 ? 1.554 23.585 -35.584 1.00 12.17 1570 GLU A CA 1
ATOM 855 C C . GLU A 1 123 ? 1.242 22.518 -36.649 1.00 12.07 1570 GLU A C 1
ATOM 856 O O . GLU A 1 123 ? 1.270 21.322 -36.390 1.00 12.36 1570 GLU A O 1
ATOM 862 N N . SER A 1 124 ? 0.813 23.015 -37.803 1.00 11.14 1571 SER A N 1
ATOM 863 C CA . SER A 1 124 ? 0.600 22.180 -38.953 1.00 11.47 1571 SER A CA 1
ATOM 864 C C . SER A 1 124 ? 1.951 22.060 -39.697 1.00 12.71 1571 SER A C 1
ATOM 865 O O . SER A 1 124 ? 2.842 22.877 -39.447 1.00 13.11 1571 SER A O 1
ATOM 868 N N . PRO A 1 125 ? 2.103 21.040 -40.570 1.00 14.08 1572 PRO A N 1
ATOM 869 C CA . PRO A 1 125 ? 3.387 20.779 -41.216 1.00 14.87 1572 PRO A CA 1
ATOM 870 C C . PRO A 1 125 ? 3.818 21.810 -42.237 1.00 15.92 1572 PRO A C 1
ATOM 871 O O . PRO A 1 125 ? 2.994 22.442 -42.918 1.00 14.68 1572 PRO A O 1
ATOM 875 N N . VAL A 1 126 ? 5.132 21.912 -42.363 1.00 17.10 1573 VAL A N 1
ATOM 876 C CA A VAL A 1 126 ? 5.764 22.769 -43.346 0.50 18.06 1573 VAL A CA 1
ATOM 877 C CA B VAL A 1 126 ? 5.776 22.765 -43.343 0.50 17.81 1573 VAL A CA 1
ATOM 878 C C . VAL A 1 126 ? 5.536 22.413 -44.804 1.00 18.37 1573 VAL A C 1
ATOM 879 O O . VAL A 1 126 ? 5.507 21.206 -45.137 1.00 20.69 1573 VAL A O 1
ATOM 886 N N . PRO A 1 127 ? 4.989 23.404 -45.528 1.00 18.25 1574 PRO A N 1
ATOM 887 C CA . PRO A 1 127 ? 5.486 24.702 -45.887 1.00 17.91 1574 PRO A CA 1
ATOM 888 C C . PRO A 1 127 ? 4.214 25.593 -45.736 1.00 16.45 1574 PRO A C 1
ATOM 889 O O . PRO A 1 127 ? 4.307 26.769 -45.412 1.00 17.77 1574 PRO A O 1
ATOM 893 N N . HIS A 1 128 ? 3.035 24.981 -45.894 1.00 15.47 1575 HIS A N 1
ATOM 894 C CA . HIS A 1 128 ? 1.785 25.742 -46.050 1.00 14.31 1575 HIS A CA 1
ATOM 895 C C . HIS A 1 128 ? 1.455 26.590 -44.788 1.00 13.98 1575 HIS A C 1
ATOM 896 O O . HIS A 1 128 ? 1.427 26.069 -43.643 1.00 11.72 1575 HIS A O 1
ATOM 903 N N . THR A 1 129 ? 1.118 27.853 -44.999 1.00 13.23 1576 THR A N 1
ATOM 904 C CA . THR A 1 129 ? 0.869 28.795 -43.886 1.00 12.40 1576 THR A CA 1
ATOM 905 C C . THR A 1 129 ? -0.493 29.450 -43.952 1.00 13.04 1576 THR A C 1
ATOM 906 O O . THR A 1 129 ? -0.848 30.187 -43.072 1.00 14.02 1576 THR A O 1
ATOM 910 N N . MET A 1 130 ? -1.261 29.221 -45.019 1.00 12.40 1577 MET A N 1
ATOM 911 C CA A MET A 1 130 ? -2.465 29.997 -45.268 0.50 12.27 1577 MET A CA 1
ATOM 912 C CA B MET A 1 130 ? -2.464 29.999 -45.281 0.50 12.55 1577 MET A CA 1
ATOM 913 C C . MET A 1 130 ? -3.692 29.116 -45.435 1.00 13.45 1577 MET A C 1
ATOM 914 O O . MET A 1 130 ? -3.640 28.076 -46.077 1.00 13.15 1577 MET A O 1
ATOM 923 N N . LEU A 1 131 ? -4.782 29.557 -44.823 1.00 13.54 1578 LEU A N 1
ATOM 924 C CA . LEU A 1 131 ? -6.059 28.850 -44.767 1.00 14.34 1578 LEU A CA 1
ATOM 925 C C . LEU A 1 131 ? -7.028 29.382 -45.801 1.00 14.37 1578 LEU A C 1
ATOM 926 O O . LEU A 1 131 ? -7.337 30.586 -45.778 1.00 17.52 1578 LEU A O 1
ATOM 931 N N . ASN A 1 132 ? -7.532 28.500 -46.666 1.00 13.59 1579 ASN A N 1
ATOM 932 C CA . ASN A 1 132 ? -8.436 28.920 -47.727 1.00 14.12 1579 ASN A CA 1
ATOM 933 C C . ASN A 1 132 ? -9.852 28.462 -47.398 1.00 15.40 1579 ASN A C 1
ATOM 934 O O . ASN A 1 132 ? -10.211 27.342 -47.680 1.00 18.18 1579 ASN A O 1
ATOM 939 N N . LEU A 1 133 ? -10.619 29.336 -46.776 1.00 15.05 1580 LEU A N 1
ATOM 940 C CA . LEU A 1 133 ? -12.013 29.019 -46.421 1.00 15.33 1580 LEU A CA 1
ATOM 941 C C . LEU A 1 133 ? -13.009 29.582 -47.438 1.00 15.90 1580 LEU A C 1
ATOM 942 O O . LEU A 1 133 ? -12.921 30.777 -47.807 1.00 17.55 1580 LEU A O 1
ATOM 947 N N . LYS A 1 134 ? -13.969 28.747 -47.841 1.00 15.63 1581 LYS A N 1
ATOM 948 C CA . LYS A 1 134 ? -15.013 29.111 -48.821 1.00 16.15 1581 LYS A CA 1
ATOM 949 C C . LYS A 1 134 ? -16.442 28.767 -48.359 1.00 15.94 1581 LYS A C 1
ATOM 950 O O . LYS A 1 134 ? -17.417 29.423 -48.768 1.00 16.95 1581 LYS A O 1
ATOM 952 N N . GLU A 1 135 ? -16.574 27.782 -47.481 1.00 14.75 1582 GLU A N 1
ATOM 953 C CA . GLU A 1 135 ? -17.860 27.192 -47.095 1.00 14.38 1582 GLU A CA 1
ATOM 954 C C . GLU A 1 135 ? -18.448 27.995 -45.922 1.00 13.16 1582 GLU A C 1
ATOM 955 O O . GLU A 1 135 ? -17.796 28.900 -45.388 1.00 12.57 1582 GLU A O 1
ATOM 961 N N . PRO A 1 136 ? -19.712 27.726 -45.530 1.00 11.80 1583 PRO A N 1
ATOM 962 C CA . PRO A 1 136 ? -20.266 28.469 -44.392 1.00 11.89 1583 PRO A CA 1
ATOM 963 C C . PRO A 1 136 ? -19.584 28.039 -43.103 1.00 10.83 1583 PRO A C 1
ATOM 964 O O . PRO A 1 136 ? -18.866 27.059 -43.058 1.00 11.77 1583 PRO A O 1
ATOM 968 N N . LEU A 1 137 ? -19.790 28.848 -42.079 1.00 10.02 1584 LEU A N 1
ATOM 969 C CA . LEU A 1 137 ? -19.352 28.510 -40.749 1.00 8.49 1584 LEU A CA 1
ATOM 970 C C . LEU A 1 137 ? -20.439 27.721 -40.037 1.00 8.57 1584 LEU A C 1
ATOM 971 O O . LEU A 1 137 ? -21.593 28.192 -39.920 1.00 9.63 1584 LEU A O 1
ATOM 976 N N . TYR A 1 138 ? -20.080 26.593 -39.467 1.00 8.93 1585 TYR A N 1
ATOM 977 C CA . TYR A 1 138 ? -20.997 25.752 -38.726 1.00 7.94 1585 TYR A CA 1
ATOM 978 C C . TYR A 1 138 ? -20.644 25.866 -37.242 1.00 10.23 1585 TYR A C 1
ATOM 979 O O . TYR A 1 138 ? -19.466 25.679 -36.874 1.00 9.03 1585 TYR A O 1
ATOM 988 N N . VAL A 1 139 ? -21.657 26.071 -36.406 1.00 10.25 1586 VAL A N 1
ATOM 989 C CA . VAL A 1 139 ? -21.478 26.176 -34.959 1.00 9.90 1586 VAL A CA 1
ATOM 990 C C . VAL A 1 139 ? -22.397 25.128 -34.312 1.00 10.31 1586 VAL A C 1
ATOM 991 O O . VAL A 1 139 ? -23.597 25.047 -34.595 1.00 11.23 1586 VAL A O 1
ATOM 995 N N . GLY A 1 140 ? -21.833 24.357 -33.414 1.00 9.95 1587 GLY A N 1
ATOM 996 C CA . GLY A 1 140 ? -22.613 23.425 -32.573 1.00 10.09 1587 GLY A CA 1
ATOM 997 C C . GLY A 1 140 ? -22.890 22.082 -33.208 1.00 9.77 1587 GLY A C 1
ATOM 998 O O . GLY A 1 140 ? -23.430 21.205 -32.537 1.00 9.99 1587 GLY A O 1
ATOM 999 N N . GLY A 1 141 ? -22.537 21.902 -34.486 1.00 9.47 1588 GLY A N 1
ATOM 1000 C CA . GLY A 1 141 ? -22.826 20.689 -35.250 1.00 9.78 1588 GLY A CA 1
ATOM 1001 C C . GLY A 1 141 ? -22.737 20.993 -36.721 1.00 10.66 1588 GLY A C 1
ATOM 1002 O O . GLY A 1 141 ? -22.199 22.023 -37.113 1.00 11.41 1588 GLY A O 1
ATOM 1003 N N . ALA A 1 142 ? -23.273 20.105 -37.558 1.00 12.49 1589 ALA A N 1
ATOM 1004 C CA . ALA A 1 142 ? -23.236 20.317 -38.999 1.00 13.44 1589 ALA A CA 1
ATOM 1005 C C . ALA A 1 142 ? -24.349 19.517 -39.626 1.00 14.20 1589 ALA A C 1
ATOM 1006 O O . ALA A 1 142 ? -24.831 18.575 -39.017 1.00 15.04 1589 ALA A O 1
ATOM 1008 N N . PRO A 1 143 ? -24.774 19.917 -40.834 1.00 17.30 1590 PRO A N 1
ATOM 1009 C CA . PRO A 1 143 ? -25.866 19.179 -41.451 1.00 18.30 1590 PRO A CA 1
ATOM 1010 C C . PRO A 1 143 ? -25.531 17.758 -41.927 1.00 19.69 1590 PRO A C 1
ATOM 1011 O O . PRO A 1 143 ? -26.433 16.907 -41.990 1.00 20.92 1590 PRO A O 1
ATOM 1015 N N . ASP A 1 144 ? -24.272 17.502 -42.261 1.00 19.78 1591 ASP A N 1
ATOM 1016 C CA . ASP A 1 144 ? -23.863 16.217 -42.850 1.00 20.90 1591 ASP A CA 1
ATOM 1017 C C . ASP A 1 144 ? -22.408 15.982 -42.520 1.00 20.48 1591 ASP A C 1
ATOM 1018 O O . ASP A 1 144 ? -21.517 16.591 -43.128 1.00 20.02 1591 ASP A O 1
ATOM 1023 N N . PHE A 1 145 ? -22.161 15.097 -41.569 1.00 20.89 1592 PHE A N 1
ATOM 1024 C CA . PHE A 1 145 ? -20.804 14.872 -41.097 1.00 21.51 1592 PHE A CA 1
ATOM 1025 C C . PHE A 1 145 ? -19.921 14.227 -42.164 1.00 22.39 1592 PHE A C 1
ATOM 1026 O O . PHE A 1 145 ? -18.699 14.326 -42.081 1.00 22.14 1592 PHE A O 1
ATOM 1034 N N . SER A 1 146 ? -20.539 13.650 -43.207 1.00 22.62 1593 SER A N 1
ATOM 1035 C CA . SER A 1 146 ? -19.788 13.083 -44.344 1.00 23.12 1593 SER A CA 1
ATOM 1036 C C . SER A 1 146 ? -19.174 14.115 -45.305 1.00 22.85 1593 SER A C 1
ATOM 1037 O O . SER A 1 146 ? -18.322 13.777 -46.137 1.00 24.55 1593 SER A O 1
ATOM 1040 N N . LYS A 1 147 ? -19.614 15.369 -45.212 1.00 21.72 1594 LYS A N 1
ATOM 1041 C CA . LYS A 1 147 ? -19.105 16.439 -46.042 1.00 21.58 1594 LYS A CA 1
ATOM 1042 C C . LYS A 1 147 ? -17.971 17.201 -45.332 1.00 21.07 1594 LYS A C 1
ATOM 1043 O O . LYS A 1 147 ? -17.371 18.084 -45.933 1.00 22.80 1594 LYS A O 1
ATOM 1045 N N . LEU A 1 148 ? -17.677 16.863 -44.075 1.00 20.13 1595 LEU A N 1
ATOM 1046 C CA . LEU A 1 148 ? -16.619 17.569 -43.336 1.00 20.22 1595 LEU A CA 1
ATOM 1047 C C . LEU A 1 148 ? -15.277 16.897 -43.592 1.00 19.38 1595 LEU A C 1
ATOM 1048 O O . LEU A 1 148 ? -15.211 15.695 -43.848 1.00 19.85 1595 LEU A O 1
ATOM 1053 N N . ALA A 1 149 ? -14.198 17.683 -43.527 1.00 18.16 1596 ALA A N 1
ATOM 1054 C CA . ALA A 1 149 ? -12.852 17.157 -43.689 1.00 17.93 1596 ALA A CA 1
ATOM 1055 C C . ALA A 1 149 ? -12.597 15.995 -42.751 1.00 17.91 1596 ALA A C 1
ATOM 1056 O O . ALA A 1 149 ? -12.910 16.076 -41.548 1.00 18.56 1596 ALA A O 1
ATOM 1058 N N . ARG A 1 150 ? -12.004 14.913 -43.272 1.00 17.43 1597 ARG A N 1
ATOM 1059 C CA . ARG A 1 150 ? -11.711 13.746 -42.432 1.00 17.65 1597 ARG A CA 1
ATOM 1060 C C . ARG A 1 150 ? -10.773 14.098 -41.304 1.00 16.62 1597 ARG A C 1
ATOM 1061 O O . ARG A 1 150 ? -10.837 13.518 -40.227 1.00 17.75 1597 ARG A O 1
ATOM 1063 N N . GLY A 1 151 ? -9.889 15.065 -41.568 1.00 15.96 1598 GLY A N 1
ATOM 1064 C CA . GLY A 1 151 ? -8.883 15.474 -40.615 1.00 15.35 1598 GLY A CA 1
ATOM 1065 C C . GLY A 1 151 ? -9.438 16.192 -39.402 1.00 15.04 1598 GLY A C 1
ATOM 1066 O O . GLY A 1 151 ? -8.734 16.344 -38.431 1.00 14.93 1598 GLY A O 1
ATOM 1067 N N . ALA A 1 152 ? -10.701 16.611 -39.442 1.00 14.86 1599 ALA A N 1
ATOM 1068 C CA . ALA A 1 152 ? -11.336 17.267 -38.280 1.00 15.14 1599 ALA A CA 1
ATOM 1069 C C . ALA A 1 152 ? -11.648 16.243 -37.201 1.00 15.60 1599 ALA A C 1
ATOM 1070 O O . ALA A 1 152 ? -11.800 16.598 -36.050 1.00 16.61 1599 ALA A O 1
ATOM 1072 N N . ALA A 1 153 ? -11.754 14.974 -37.602 1.00 16.19 1600 ALA A N 1
ATOM 1073 C CA . ALA A 1 153 ? -11.979 13.886 -36.649 1.00 16.79 1600 ALA A CA 1
ATOM 1074 C C . ALA A 1 153 ? -13.244 14.065 -35.805 1.00 16.59 1600 ALA A C 1
ATOM 1075 O O . ALA A 1 153 ? -13.233 13.811 -34.619 1.00 16.85 1600 ALA A O 1
ATOM 1077 N N . VAL A 1 154 ? -14.330 14.468 -36.436 1.00 17.14 1601 VAL A N 1
ATOM 1078 C CA . VAL A 1 154 ? -15.585 14.688 -35.692 1.00 18.64 1601 VAL A CA 1
ATOM 1079 C C . VAL A 1 154 ? -16.693 13.871 -36.319 1.00 18.55 1601 VAL A C 1
ATOM 1080 O O . VAL A 1 154 ? -16.668 13.605 -37.520 1.00 20.02 1601 VAL A O 1
ATOM 1084 N N . ALA A 1 155 ? -17.636 13.413 -35.501 1.00 18.64 1602 ALA A N 1
ATOM 1085 C CA . ALA A 1 155 ? -18.748 12.581 -36.002 1.00 19.00 1602 ALA A CA 1
ATOM 1086 C C . ALA A 1 155 ? -20.093 12.925 -35.400 1.00 18.14 1602 ALA A C 1
ATOM 1087 O O . ALA A 1 155 ? -21.086 12.288 -35.720 1.00 19.49 1602 ALA A O 1
ATOM 1089 N N . SER A 1 156 ? -20.145 13.933 -34.530 1.00 15.81 1603 SER A N 1
ATOM 1090 C CA . SER A 1 156 ? -21.378 14.299 -33.832 1.00 15.37 1603 SER A CA 1
ATOM 1091 C C . SER A 1 156 ? -21.395 15.773 -33.467 1.00 14.11 1603 SER A C 1
ATOM 1092 O O . SER A 1 156 ? -20.342 16.398 -33.382 1.00 13.35 1603 SER A O 1
ATOM 1095 N N . GLY A 1 157 ? -22.586 16.288 -33.221 1.00 12.51 1604 GLY A N 1
ATOM 1096 C CA . GLY A 1 157 ? -22.739 17.666 -32.739 1.00 12.53 1604 GLY A CA 1
ATOM 1097 C C . GLY A 1 157 ? -22.631 17.809 -31.252 1.00 12.15 1604 GLY A C 1
ATOM 1098 O O . GLY A 1 157 ? -22.527 16.842 -30.491 1.00 13.80 1604 GLY A O 1
ATOM 1099 N N . PHE A 1 158 ? -22.638 19.072 -30.837 1.00 11.39 1605 PHE A N 1
ATOM 1100 C CA . PHE A 1 158 ? -22.518 19.488 -29.465 1.00 11.30 1605 PHE A CA 1
ATOM 1101 C C . PHE A 1 158 ? -23.820 19.322 -28.699 1.00 9.83 1605 PHE A C 1
ATOM 1102 O O . PHE A 1 158 ? -24.862 19.615 -29.249 1.00 10.32 1605 PHE A O 1
ATOM 1110 N N . ASP A 1 159 ? -23.747 18.825 -27.476 1.00 9.70 1606 ASP A N 1
ATOM 1111 C CA . ASP A 1 159 ? -24.866 18.839 -26.552 1.00 9.54 1606 ASP A CA 1
ATOM 1112 C C . ASP A 1 159 ? -24.532 19.841 -25.441 1.00 8.60 1606 ASP A C 1
ATOM 1113 O O . ASP A 1 159 ? -23.723 19.550 -24.553 1.00 9.01 1606 ASP A O 1
ATOM 1118 N N . GLY A 1 160 ? -25.115 21.014 -25.552 1.00 8.97 1607 GLY A N 1
ATOM 1119 C CA . GLY A 1 160 ? -24.835 22.066 -24.620 1.00 8.70 1607 GLY A CA 1
ATOM 1120 C C . GLY A 1 160 ? -25.252 23.424 -25.149 1.00 9.96 1607 GLY A C 1
ATOM 1121 O O . GLY A 1 160 ? -25.952 23.518 -26.129 1.00 10.18 1607 GLY A O 1
ATOM 1122 N N . ALA A 1 161 ? -24.844 24.500 -24.453 1.00 10.35 1608 ALA A N 1
ATOM 1123 C CA . ALA A 1 161 ? -25.176 25.855 -24.837 1.00 10.51 1608 ALA A CA 1
ATOM 1124 C C . ALA A 1 161 ? -23.952 26.634 -25.219 1.00 9.23 1608 ALA A C 1
ATOM 1125 O O . ALA A 1 161 ? -22.874 26.403 -24.662 1.00 9.19 1608 ALA A O 1
ATOM 1127 N N . ILE A 1 162 ? -24.130 27.565 -26.157 1.00 10.03 1609 ILE A N 1
ATOM 1128 C CA . ILE A 1 162 ? -23.061 28.476 -26.568 1.00 10.76 1609 ILE A CA 1
ATOM 1129 C C . ILE A 1 162 ? -23.557 29.916 -26.341 1.00 10.67 1609 ILE A C 1
ATOM 1130 O O . ILE A 1 162 ? -24.631 30.316 -26.806 1.00 11.06 1609 ILE A O 1
ATOM 1135 N N . GLN A 1 163 ? -22.785 30.686 -25.584 1.00 10.34 1610 GLN A N 1
ATOM 1136 C CA . GLN A 1 163 ? -23.126 32.086 -25.273 1.00 11.04 1610 GLN A CA 1
ATOM 1137 C C . GLN A 1 163 ? -22.414 33.092 -26.191 1.00 10.92 1610 GLN A C 1
ATOM 1138 O O . GLN A 1 163 ? -22.909 34.203 -26.389 1.00 11.40 1610 GLN A O 1
ATOM 1144 N N . LEU A 1 164 ? -21.231 32.746 -26.690 1.00 10.70 1611 LEU A N 1
ATOM 1145 C CA . LEU A 1 164 ? -20.416 33.713 -27.418 1.00 12.42 1611 LEU A CA 1
ATOM 1146 C C . LEU A 1 164 ? -19.602 32.998 -28.477 1.00 12.14 1611 LEU A C 1
ATOM 1147 O O . LEU A 1 164 ? -19.004 31.962 -28.174 1.00 11.09 1611 LEU A O 1
ATOM 1152 N N . VAL A 1 165 ? -19.570 33.580 -29.675 1.00 11.01 1612 VAL A N 1
ATOM 1153 C CA . VAL A 1 165 ? -18.596 33.175 -30.682 1.00 13.39 1612 VAL A CA 1
ATOM 1154 C C . VAL A 1 165 ? -18.058 34.440 -31.290 1.00 13.56 1612 VAL A C 1
ATOM 1155 O O . VAL A 1 165 ? -18.792 35.178 -31.932 1.00 12.88 1612 VAL A O 1
ATOM 1159 N N . SER A 1 166 ? -16.776 34.702 -31.105 1.00 15.83 1613 SER A N 1
ATOM 1160 C CA . SER A 1 166 ? -16.244 35.889 -31.717 1.00 17.99 1613 SER A CA 1
ATOM 1161 C C . SER A 1 166 ? -15.016 35.644 -32.553 1.00 18.31 1613 SER A C 1
ATOM 1162 O O . SER A 1 166 ? -14.235 34.736 -32.289 1.00 20.20 1613 SER A O 1
ATOM 1165 N N . LEU A 1 167 ? -14.865 36.477 -33.565 1.00 18.69 1614 LEU A N 1
ATOM 1166 C CA . LEU A 1 167 ? -13.728 36.433 -34.431 1.00 18.23 1614 LEU A CA 1
ATOM 1167 C C . LEU A 1 167 ? -13.088 37.808 -34.324 1.00 18.37 1614 LEU A C 1
ATOM 1168 O O . LEU A 1 167 ? -13.724 38.829 -34.650 1.00 16.17 1614 LEU A O 1
ATOM 1173 N N . ARG A 1 168 ? -11.842 37.817 -33.867 1.00 18.88 1615 ARG A N 1
ATOM 1174 C CA . ARG A 1 168 ? -11.089 39.068 -33.671 1.00 19.35 1615 ARG A CA 1
ATOM 1175 C C . ARG A 1 168 ? -11.924 40.130 -32.953 1.00 19.48 1615 ARG A C 1
ATOM 1176 O O . ARG A 1 168 ? -11.936 41.314 -33.349 1.00 20.47 1615 ARG A O 1
ATOM 1178 N N . GLY A 1 169 ? -12.639 39.703 -31.925 1.00 18.86 1616 GLY A N 1
ATOM 1179 C CA . GLY A 1 169 ? -13.453 40.612 -31.130 1.00 19.45 1616 GLY A CA 1
ATOM 1180 C C . GLY A 1 169 ? -14.841 40.966 -31.641 1.00 19.65 1616 GLY A C 1
ATOM 1181 O O . GLY A 1 169 ? -15.608 41.639 -30.930 1.00 21.28 1616 GLY A O 1
ATOM 1182 N N . HIS A 1 170 ? -15.166 40.560 -32.859 1.00 18.27 1617 HIS A N 1
ATOM 1183 C CA . HIS A 1 170 ? -16.478 40.794 -33.453 1.00 18.20 1617 HIS A CA 1
ATOM 1184 C C . HIS A 1 170 ? -17.404 39.628 -33.095 1.00 16.01 1617 HIS A C 1
ATOM 1185 O O . HIS A 1 170 ? -17.086 38.466 -33.327 1.00 15.40 1617 HIS A O 1
ATOM 1192 N N . GLN A 1 171 ? -18.572 39.954 -32.572 1.00 14.48 1618 GLN A N 1
ATOM 1193 C CA . GLN A 1 171 ? -19.472 38.949 -32.060 1.00 14.46 1618 GLN A CA 1
ATOM 1194 C C . GLN A 1 171 ? -20.364 38.399 -33.153 1.00 15.35 1618 GLN A C 1
ATOM 1195 O O . GLN A 1 171 ? -21.102 39.167 -33.796 1.00 16.57 1618 GLN A O 1
ATOM 1201 N N . LEU A 1 172 ? -20.288 37.072 -33.369 1.00 14.89 1619 LEU A N 1
ATOM 1202 C CA . LEU A 1 172 ? -21.033 36.387 -34.423 1.00 15.26 1619 LEU A CA 1
ATOM 1203 C C . LEU A 1 172 ? -22.362 35.794 -34.003 1.00 15.40 1619 LEU A C 1
ATOM 1204 O O . LEU A 1 172 ? -23.229 35.570 -34.855 1.00 15.41 1619 LEU A O 1
ATOM 1209 N N . LEU A 1 173 ? -22.553 35.558 -32.710 1.00 15.53 1620 LEU A N 1
ATOM 1210 C CA . LEU A 1 173 ? -23.776 34.896 -32.233 1.00 16.62 1620 LEU A CA 1
ATOM 1211 C C . LEU A 1 173 ? -24.893 35.917 -31.949 1.00 16.07 1620 LEU A C 1
ATOM 1212 O O . LEU A 1 173 ? -25.263 36.177 -30.799 1.00 16.75 1620 LEU A O 1
ATOM 1217 N N . THR A 1 174 ? -25.396 36.502 -33.035 1.00 17.41 1621 THR A N 1
ATOM 1218 C CA . THR A 1 174 ? -26.513 37.430 -33.006 1.00 18.26 1621 THR A CA 1
ATOM 1219 C C . THR A 1 174 ? -27.461 37.069 -34.142 1.00 18.93 1621 THR A C 1
ATOM 1220 O O . THR A 1 174 ? -27.061 36.457 -35.146 1.00 18.57 1621 THR A O 1
ATOM 1224 N N . GLN A 1 175 ? -28.721 37.450 -33.973 1.00 20.56 1622 GLN A N 1
ATOM 1225 C CA . GLN A 1 175 ? -29.793 37.031 -34.870 1.00 21.45 1622 GLN A CA 1
ATOM 1226 C C . GLN A 1 175 ? -29.445 37.391 -36.315 1.00 22.51 1622 GLN A C 1
ATOM 1227 O O . GLN A 1 175 ? -29.689 36.610 -37.221 1.00 22.00 1622 GLN A O 1
ATOM 1229 N N . GLU A 1 176 ? -28.833 38.560 -36.513 1.00 22.84 1623 GLU A N 1
ATOM 1230 C CA . GLU A 1 176 ? -28.475 39.075 -37.849 1.00 23.40 1623 GLU A CA 1
ATOM 1231 C C . GLU A 1 176 ? -27.577 38.141 -38.655 1.00 23.37 1623 GLU A C 1
ATOM 1232 O O . GLU A 1 176 ? -27.668 38.092 -39.890 1.00 23.78 1623 GLU A O 1
ATOM 1234 N N . HIS A 1 177 ? -26.709 37.403 -37.952 1.00 22.21 1624 HIS A N 1
ATOM 1235 C CA . HIS A 1 177 ? -25.723 36.517 -38.578 1.00 22.36 1624 HIS A CA 1
ATOM 1236 C C . HIS A 1 177 ? -26.234 35.136 -39.006 1.00 21.79 1624 HIS A C 1
ATOM 1237 O O . HIS A 1 177 ? -25.546 34.422 -39.728 1.00 20.86 1624 HIS A O 1
ATOM 1244 N N . VAL A 1 178 ? -27.413 34.729 -38.551 1.00 22.04 1625 VAL A N 1
ATOM 1245 C CA . VAL A 1 178 ? -27.831 33.338 -38.762 1.00 22.37 1625 VAL A CA 1
ATOM 1246 C C . VAL A 1 178 ? -28.459 33.112 -40.131 1.00 22.04 1625 VAL A C 1
ATOM 1247 O O . VAL A 1 178 ? -29.499 33.713 -40.455 1.00 22.88 1625 VAL A O 1
ATOM 1251 N N . LEU A 1 179 ? -27.824 32.247 -40.919 1.00 20.65 1626 LEU A N 1
ATOM 1252 C CA . LEU A 1 179 ? -28.351 31.771 -42.209 1.00 20.55 1626 LEU A CA 1
ATOM 1253 C C . LEU A 1 179 ? -29.405 30.703 -41.966 1.00 20.13 1626 LEU A C 1
ATOM 1254 O O . LEU A 1 179 ? -30.461 30.684 -42.628 1.00 21.34 1626 LEU A O 1
ATOM 1259 N N . ARG A 1 180 ? -29.111 29.801 -41.029 1.00 18.35 1627 ARG A N 1
ATOM 1260 C CA . ARG A 1 180 ? -30.006 28.691 -40.700 1.00 17.48 1627 ARG A CA 1
ATOM 1261 C C . ARG A 1 180 ? -29.735 28.237 -39.276 1.00 16.31 1627 ARG A C 1
ATOM 1262 O O . ARG A 1 180 ? -28.584 28.197 -38.828 1.00 16.26 1627 ARG A O 1
ATOM 1270 N N . ALA A 1 181 ? -30.793 27.869 -38.569 1.00 15.39 1628 ALA A N 1
ATOM 1271 C CA . ALA A 1 181 ? -30.699 27.296 -37.222 1.00 14.66 1628 ALA A CA 1
ATOM 1272 C C . ALA A 1 181 ? -31.581 26.069 -37.188 1.00 14.22 1628 ALA A C 1
ATOM 1273 O O . ALA A 1 181 ? -32.783 26.195 -37.313 1.00 16.07 1628 ALA A O 1
ATOM 1275 N N . VAL A 1 182 ? -30.982 24.897 -36.980 1.00 13.42 1629 VAL A N 1
ATOM 1276 C CA . VAL A 1 182 ? -31.707 23.631 -37.033 1.00 13.56 1629 VAL A CA 1
ATOM 1277 C C . VAL A 1 182 ? -31.715 23.073 -35.620 1.00 13.29 1629 VAL A C 1
ATOM 1278 O O . VAL A 1 182 ? -30.680 22.759 -35.064 1.00 12.18 1629 VAL A O 1
ATOM 1282 N N . ASP A 1 183 ? -32.893 22.941 -35.052 1.00 13.12 1630 ASP A N 1
ATOM 1283 C CA . ASP A 1 183 ? -33.090 22.380 -33.718 1.00 14.45 1630 ASP A CA 1
ATOM 1284 C C . ASP A 1 183 ? -32.254 23.106 -32.649 1.00 14.95 1630 ASP A C 1
ATOM 1285 O O . ASP A 1 183 ? -31.756 22.502 -31.684 1.00 15.46 1630 ASP A O 1
ATOM 1290 N N . VAL A 1 184 ? -32.116 24.409 -32.821 1.00 16.27 1631 VAL A N 1
ATOM 1291 C CA . VAL A 1 184 ? -31.472 25.247 -31.829 1.00 17.02 1631 VAL A CA 1
ATOM 1292 C C . VAL A 1 184 ? -32.547 25.923 -30.993 1.00 18.56 1631 VAL A C 1
ATOM 1293 O O . VAL A 1 184 ? -33.465 26.516 -31.555 1.00 20.81 1631 VAL A O 1
ATOM 1297 N N . ALA A 1 185 ? -32.444 25.827 -29.663 1.00 18.86 1632 ALA A N 1
ATOM 1298 C CA . ALA A 1 185 ? -33.387 26.470 -28.736 1.00 19.70 1632 ALA A CA 1
ATOM 1299 C C . ALA A 1 185 ? -32.685 27.575 -27.942 1.00 20.86 1632 ALA A C 1
ATOM 1300 O O . ALA A 1 185 ? -31.460 27.600 -27.865 1.00 20.10 1632 ALA A O 1
ATOM 1302 N N . PRO A 1 186 ? -33.461 28.509 -27.357 1.00 22.73 1633 PRO A N 1
ATOM 1303 C CA . PRO A 1 186 ? -32.864 29.385 -26.343 1.00 23.74 1633 PRO A CA 1
ATOM 1304 C C . PRO A 1 186 ? -32.557 28.551 -25.100 1.00 25.02 1633 PRO A C 1
ATOM 1305 O O . PRO A 1 186 ? -33.361 27.693 -24.708 1.00 25.42 1633 PRO A O 1
ATOM 1309 N N . PHE A 1 187 ? -31.371 28.740 -24.527 1.00 26.05 1634 PHE A N 1
ATOM 1310 C CA . PHE A 1 187 ? -30.961 28.000 -23.330 1.00 27.10 1634 PHE A CA 1
ATOM 1311 C C . PHE A 1 187 ? -31.861 28.383 -22.158 1.00 29.11 1634 PHE A C 1
ATOM 1312 O O . PHE A 1 187 ? -32.111 29.569 -21.939 1.00 29.45 1634 PHE A O 1
ATOM 1320 N N . ALA A 1 188 ? -32.342 27.381 -21.425 1.00 30.72 1635 ALA A N 1
ATOM 1321 C CA . ALA A 1 188 ? -33.223 27.606 -20.272 1.00 32.64 1635 ALA A CA 1
ATOM 1322 C C . ALA A 1 188 ? -32.518 27.227 -18.974 1.00 34.07 1635 ALA A C 1
ATOM 1323 O O . ALA A 1 188 ? -32.351 28.059 -18.085 1.00 35.57 1635 ALA A O 1
ATOM 1325 N N . GLY A 1 189 ? -32.102 25.963 -18.885 1.00 35.24 1636 GLY A N 1
ATOM 1326 C CA . GLY A 1 189 ? -31.590 25.378 -17.642 1.00 35.61 1636 GLY A CA 1
ATOM 1327 C C . GLY A 1 189 ? -30.259 25.935 -17.184 1.00 35.97 1636 GLY A C 1
ATOM 1328 O O . GLY A 1 189 ? -30.201 27.007 -16.570 1.00 36.70 1636 GLY A O 1
ATOM 1329 N N . SER B 1 7 ? -28.635 29.715 -12.169 1.00 32.34 1454 SER B N 1
ATOM 1330 C CA . SER B 1 7 ? -29.755 29.992 -13.118 1.00 31.75 1454 SER B CA 1
ATOM 1331 C C . SER B 1 7 ? -29.229 30.415 -14.503 1.00 31.13 1454 SER B C 1
ATOM 1332 O O . SER B 1 7 ? -28.016 30.478 -14.744 1.00 32.65 1454 SER B O 1
ATOM 1335 N N . ARG B 1 8 ? -30.151 30.677 -15.416 1.00 30.10 1455 ARG B N 1
ATOM 1336 C CA . ARG B 1 8 ? -29.836 31.074 -16.778 1.00 28.88 1455 ARG B CA 1
ATOM 1337 C C . ARG B 1 8 ? -29.208 32.475 -16.835 1.00 27.53 1455 ARG B C 1
ATOM 1338 O O . ARG B 1 8 ? -29.745 33.401 -16.226 1.00 28.20 1455 ARG B O 1
ATOM 1340 N N . PRO B 1 9 ? -28.082 32.640 -17.560 1.00 25.65 1456 PRO B N 1
ATOM 1341 C CA . PRO B 1 9 ? -27.600 34.007 -17.723 1.00 24.58 1456 PRO B CA 1
ATOM 1342 C C . PRO B 1 9 ? -28.625 34.830 -18.485 1.00 23.43 1456 PRO B C 1
ATOM 1343 O O . PRO B 1 9 ? -29.252 34.329 -19.428 1.00 24.42 1456 PRO B O 1
ATOM 1347 N N . PHE B 1 10 ? -28.788 36.086 -18.092 1.00 21.44 1457 PHE B N 1
ATOM 1348 C CA . PHE B 1 10 ? -29.731 36.975 -18.738 1.00 20.26 1457 PHE B CA 1
ATOM 1349 C C . PHE B 1 10 ? -29.022 38.207 -19.321 1.00 20.15 1457 PHE B C 1
ATOM 1350 O O . PHE B 1 10 ? -27.958 38.581 -18.852 1.00 19.37 1457 PHE B O 1
ATOM 1358 N N . LEU B 1 11 ? -29.641 38.787 -20.338 1.00 19.84 1458 LEU B N 1
ATOM 1359 C CA . LEU B 1 11 ? -29.224 40.046 -20.971 1.00 20.54 1458 LEU B CA 1
ATOM 1360 C C . LEU B 1 11 ? -29.878 41.184 -20.173 1.00 19.64 1458 LEU B C 1
ATOM 1361 O O . LEU B 1 11 ? -31.042 41.075 -19.757 1.00 21.02 1458 LEU B O 1
ATOM 1366 N N . ALA B 1 12 ? -29.154 42.274 -19.943 1.00 16.04 1459 ALA B N 1
ATOM 1367 C CA . ALA B 1 12 ? -29.665 43.362 -19.082 1.00 15.21 1459 ALA B CA 1
ATOM 1368 C C . ALA B 1 12 ? -29.504 44.702 -19.815 1.00 14.36 1459 ALA B C 1
ATOM 1369 O O . ALA B 1 12 ? -28.450 44.962 -20.378 1.00 15.21 1459 ALA B O 1
ATOM 1371 N N . ASP B 1 13 ? -30.574 45.483 -19.887 1.00 13.47 1460 ASP B N 1
ATOM 1372 C CA . ASP B 1 13 ? -30.548 46.776 -20.540 1.00 13.78 1460 ASP B CA 1
ATOM 1373 C C . ASP B 1 13 ? -30.623 47.874 -19.510 1.00 12.44 1460 ASP B C 1
ATOM 1374 O O . ASP B 1 13 ? -31.489 47.831 -18.651 1.00 12.62 1460 ASP B O 1
ATOM 1379 N N . PHE B 1 14 ? -29.718 48.841 -19.622 1.00 11.57 1461 PHE B N 1
ATOM 1380 C CA . PHE B 1 14 ? -29.580 49.928 -18.654 1.00 11.42 1461 PHE B CA 1
ATOM 1381 C C . PHE B 1 14 ? -29.841 51.263 -19.311 1.00 12.12 1461 PHE B C 1
ATOM 1382 O O . PHE B 1 14 ? -29.371 51.517 -20.383 1.00 10.91 1461 PHE B O 1
ATOM 1390 N N . ASN B 1 15 ? -30.450 52.197 -18.579 1.00 11.64 1462 ASN B N 1
ATOM 1391 C CA A ASN B 1 15 ? -30.856 53.477 -19.186 0.50 12.63 1462 ASN B CA 1
ATOM 1392 C CA B ASN B 1 15 ? -30.901 53.456 -19.161 0.50 13.00 1462 ASN B CA 1
ATOM 1393 C C . ASN B 1 15 ? -30.148 54.696 -18.649 1.00 12.87 1462 ASN B C 1
ATOM 1394 O O . ASN B 1 15 ? -30.455 55.827 -19.055 1.00 15.13 1462 ASN B O 1
ATOM 1403 N N . GLY B 1 16 ? -29.152 54.497 -17.784 1.00 12.68 1463 GLY B N 1
ATOM 1404 C CA . GLY B 1 16 ? -28.398 55.610 -17.205 1.00 11.72 1463 GLY B CA 1
ATOM 1405 C C . GLY B 1 16 ? -28.646 55.840 -15.727 1.00 12.31 1463 GLY B C 1
ATOM 1406 O O . GLY B 1 16 ? -27.746 56.306 -14.982 1.00 13.51 1463 GLY B O 1
ATOM 1407 N N . PHE B 1 17 ? -29.858 55.542 -15.279 1.00 12.77 1464 PHE B N 1
ATOM 1408 C CA . PHE B 1 17 ? -30.198 55.576 -13.857 1.00 14.36 1464 PHE B CA 1
ATOM 1409 C C . PHE B 1 17 ? -30.597 54.171 -13.389 1.00 14.07 1464 PHE B C 1
ATOM 1410 O O . PHE B 1 17 ? -31.342 54.017 -12.403 1.00 16.80 1464 PHE B O 1
ATOM 1418 N N . SER B 1 18 ? -30.115 53.162 -14.091 1.00 12.18 1465 SER B N 1
ATOM 1419 C CA . SER B 1 18 ? -30.385 51.769 -13.787 1.00 11.41 1465 SER B CA 1
ATOM 1420 C C . SER B 1 18 ? -29.181 51.163 -13.084 1.00 10.78 1465 SER B C 1
ATOM 1421 O O . SER B 1 18 ? -28.060 51.646 -13.230 1.00 11.89 1465 SER B O 1
ATOM 1424 N N . TYR B 1 19 ? -29.405 50.097 -12.335 1.00 9.85 1466 TYR B N 1
ATOM 1425 C CA . TYR B 1 19 ? -28.320 49.305 -11.826 1.00 9.81 1466 TYR B CA 1
ATOM 1426 C C . TYR B 1 19 ? -28.788 47.925 -11.397 1.00 9.29 1466 TYR B C 1
ATOM 1427 O O . TYR B 1 19 ? -29.955 47.732 -11.067 1.00 9.22 1466 TYR B O 1
ATOM 1436 N N . LEU B 1 20 ? -27.843 46.977 -11.413 1.00 10.76 1467 LEU B N 1
ATOM 1437 C CA . LEU B 1 20 ? -27.991 45.727 -10.727 1.00 10.34 1467 LEU B CA 1
ATOM 1438 C C . LEU B 1 20 ? -27.098 45.756 -9.524 1.00 11.50 1467 LEU B C 1
ATOM 1439 O O . LEU B 1 20 ? -25.967 46.216 -9.599 1.00 11.60 1467 LEU B O 1
ATOM 1444 N N . GLU B 1 21 ? -27.634 45.282 -8.410 1.00 12.12 1468 GLU B N 1
ATOM 1445 C CA A GLU B 1 21 ? -26.889 45.129 -7.182 0.50 12.53 1468 GLU B CA 1
ATOM 1446 C CA B GLU B 1 21 ? -26.899 45.132 -7.168 0.50 12.50 1468 GLU B CA 1
ATOM 1447 C C . GLU B 1 21 ? -26.818 43.638 -6.967 1.00 12.11 1468 GLU B C 1
ATOM 1448 O O . GLU B 1 21 ? -27.843 42.985 -6.828 1.00 11.57 1468 GLU B O 1
ATOM 1459 N N . LEU B 1 22 ? -25.609 43.101 -7.003 1.00 10.89 1469 LEU B N 1
ATOM 1460 C CA A LEU B 1 22 ? -25.371 41.680 -6.940 0.50 11.25 1469 LEU B CA 1
ATOM 1461 C CA B LEU B 1 22 ? -25.370 41.676 -6.932 0.50 11.61 1469 LEU B CA 1
ATOM 1462 C C . LEU B 1 22 ? -24.559 41.361 -5.682 1.00 11.29 1469 LEU B C 1
ATOM 1463 O O . LEU B 1 22 ? -23.951 42.253 -5.074 1.00 10.95 1469 LEU B O 1
ATOM 1472 N N . LYS B 1 23 ? -24.544 40.107 -5.273 1.00 11.83 1470 LYS B N 1
ATOM 1473 C CA A LYS B 1 23 ? -23.609 39.705 -4.237 0.50 12.61 1470 LYS B CA 1
ATOM 1474 C CA B LYS B 1 23 ? -23.630 39.725 -4.227 0.50 11.95 1470 LYS B CA 1
ATOM 1475 C C . LYS B 1 23 ? -22.190 40.040 -4.707 1.00 12.06 1470 LYS B C 1
ATOM 1476 O O . LYS B 1 23 ? -21.898 40.030 -5.910 1.00 12.37 1470 LYS B O 1
ATOM 1487 N N . GLY B 1 24 ? -21.310 40.362 -3.755 1.00 13.15 1471 GLY B N 1
ATOM 1488 C CA . GLY B 1 24 ? -20.016 40.930 -4.064 1.00 12.80 1471 GLY B CA 1
ATOM 1489 C C . GLY B 1 24 ? -19.086 39.956 -4.704 1.00 13.14 1471 GLY B C 1
ATOM 1490 O O . GLY B 1 24 ? -19.268 38.737 -4.607 1.00 14.19 1471 GLY B O 1
ATOM 1491 N N . LEU B 1 25 ? -18.084 40.512 -5.364 1.00 13.44 1472 LEU B N 1
ATOM 1492 C CA . LEU B 1 25 ? -17.120 39.697 -6.091 1.00 13.77 1472 LEU B CA 1
ATOM 1493 C C . LEU B 1 25 ? -16.413 38.650 -5.231 1.00 16.55 1472 LEU B C 1
ATOM 1494 O O . LEU B 1 25 ? -16.078 37.587 -5.718 1.00 17.35 1472 LEU B O 1
ATOM 1499 N N . HIS B 1 26 ? -16.231 38.969 -3.960 1.00 18.21 1473 HIS B N 1
ATOM 1500 C CA . HIS B 1 26 ? -15.680 38.046 -2.955 1.00 19.83 1473 HIS B CA 1
ATOM 1501 C C . HIS B 1 26 ? -16.487 36.732 -2.833 1.00 20.16 1473 HIS B C 1
ATOM 1502 O O . HIS B 1 26 ? -15.960 35.706 -2.378 1.00 20.47 1473 HIS B O 1
ATOM 1509 N N . THR B 1 27 ? -17.763 36.772 -3.210 1.00 20.02 1474 THR B N 1
ATOM 1510 C CA . THR B 1 27 ? -18.636 35.604 -3.176 1.00 20.83 1474 THR B CA 1
ATOM 1511 C C . THR B 1 27 ? -18.228 34.543 -4.188 1.00 21.33 1474 THR B C 1
ATOM 1512 O O . THR B 1 27 ? -18.580 33.362 -4.030 1.00 21.71 1474 THR B O 1
ATOM 1516 N N . PHE B 1 28 ? -17.543 34.978 -5.247 1.00 22.33 1475 PHE B N 1
ATOM 1517 C CA . PHE B 1 28 ? -17.286 34.157 -6.430 1.00 23.53 1475 PHE B CA 1
ATOM 1518 C C . PHE B 1 28 ? -15.801 33.818 -6.576 1.00 24.95 1475 PHE B C 1
ATOM 1519 O O . PHE B 1 28 ? -15.417 33.126 -7.536 1.00 26.95 1475 PHE B O 1
ATOM 1527 N N . LYS B 1 35 ? -6.034 38.133 -7.028 1.00 27.11 1482 LYS B N 1
ATOM 1528 C CA . LYS B 1 35 ? -6.197 37.750 -8.431 1.00 27.38 1482 LYS B CA 1
ATOM 1529 C C . LYS B 1 35 ? -7.621 38.009 -8.956 1.00 26.74 1482 LYS B C 1
ATOM 1530 O O . LYS B 1 35 ? -8.602 37.845 -8.219 1.00 27.69 1482 LYS B O 1
ATOM 1532 N N . MET B 1 36 ? -7.719 38.389 -10.232 1.00 25.23 1483 MET B N 1
ATOM 1533 C CA . MET B 1 36 ? -8.997 38.577 -10.928 1.00 24.25 1483 MET B CA 1
ATOM 1534 C C . MET B 1 36 ? -8.840 38.323 -12.433 1.00 22.76 1483 MET B C 1
ATOM 1535 O O . MET B 1 36 ? -7.832 38.695 -13.039 1.00 21.82 1483 MET B O 1
ATOM 1537 N N . ALA B 1 37 ? -9.828 37.653 -13.025 1.00 20.70 1484 ALA B N 1
ATOM 1538 C CA . ALA B 1 37 ? -9.975 37.547 -14.470 1.00 20.01 1484 ALA B CA 1
ATOM 1539 C C . ALA B 1 37 ? -11.465 37.706 -14.743 1.00 18.37 1484 ALA B C 1
ATOM 1540 O O . ALA B 1 37 ? -12.257 36.809 -14.452 1.00 20.05 1484 ALA B O 1
ATOM 1542 N N . LEU B 1 38 ? -11.862 38.891 -15.216 1.00 16.15 1485 LEU B N 1
ATOM 1543 C CA . LEU B 1 38 ? -13.271 39.187 -15.452 1.00 15.48 1485 LEU B CA 1
ATOM 1544 C C . LEU B 1 38 ? -13.536 39.578 -16.905 1.00 13.83 1485 LEU B C 1
ATOM 1545 O O . LEU B 1 38 ? -12.801 40.333 -17.520 1.00 12.33 1485 LEU B O 1
ATOM 1550 N N . GLU B 1 39 ? -14.635 39.056 -17.433 1.00 13.04 1486 GLU B N 1
ATOM 1551 C CA . GLU B 1 39 ? -15.049 39.344 -18.783 1.00 11.89 1486 GLU B CA 1
ATOM 1552 C C . GLU B 1 39 ? -16.428 39.917 -18.836 1.00 10.65 1486 GLU B C 1
ATOM 1553 O O . GLU B 1 39 ? -17.309 39.484 -18.105 1.00 11.80 1486 GLU B O 1
ATOM 1559 N N . MET B 1 40 ? -16.585 40.886 -19.726 1.00 10.04 1487 MET B N 1
ATOM 1560 C CA . MET B 1 40 ? -17.893 41.500 -19.965 1.00 8.91 1487 MET B CA 1
ATOM 1561 C C . MET B 1 40 ? -18.072 41.649 -21.461 1.00 8.74 1487 MET B C 1
ATOM 1562 O O . MET B 1 40 ? -17.132 41.977 -22.161 1.00 10.62 1487 MET B O 1
ATOM 1567 N N . VAL B 1 41 ? -19.314 41.497 -21.915 1.00 9.22 1488 VAL B N 1
ATOM 1568 C CA . VAL B 1 41 ? -19.699 41.799 -23.295 1.00 8.82 1488 VAL B CA 1
ATOM 1569 C C . VAL B 1 41 ? -20.876 42.756 -23.206 1.00 9.01 1488 VAL B C 1
ATOM 1570 O O . VAL B 1 41 ? -21.840 42.493 -22.471 1.00 10.00 1488 VAL B O 1
ATOM 1574 N N . PHE B 1 42 ? -20.775 43.871 -23.918 1.00 8.76 1489 PHE B N 1
ATOM 1575 C CA . PHE B 1 42 ? -21.764 44.949 -23.795 1.00 8.83 1489 PHE B CA 1
ATOM 1576 C C . PHE B 1 42 ? -21.921 45.715 -25.091 1.00 9.38 1489 PHE B C 1
ATOM 1577 O O . PHE B 1 42 ? -21.078 45.636 -25.971 1.00 9.55 1489 PHE B O 1
ATOM 1585 N N . LEU B 1 43 ? -22.992 46.500 -25.166 1.00 9.92 1490 LEU B N 1
ATOM 1586 C CA . LEU B 1 43 ? -23.272 47.357 -26.318 1.00 10.53 1490 LEU B CA 1
ATOM 1587 C C . LEU B 1 43 ? -23.622 48.724 -25.742 1.00 10.49 1490 LEU B C 1
ATOM 1588 O O . LEU B 1 43 ? -24.609 48.796 -25.026 1.00 12.49 1490 LEU B O 1
ATOM 1593 N N . ALA B 1 44 ? -22.878 49.779 -26.109 1.00 9.85 1491 ALA B N 1
ATOM 1594 C CA . ALA B 1 44 ? -23.054 51.100 -25.485 1.00 10.34 1491 ALA B CA 1
ATOM 1595 C C . ALA B 1 44 ? -23.846 51.999 -26.407 1.00 11.83 1491 ALA B C 1
ATOM 1596 O O . ALA B 1 44 ? -23.532 52.104 -27.574 1.00 11.56 1491 ALA B O 1
ATOM 1598 N N . ARG B 1 45 ? -24.877 52.641 -25.868 1.00 10.57 1492 ARG B N 1
ATOM 1599 C CA . ARG B 1 45 ? -25.573 53.719 -26.583 1.00 12.02 1492 ARG B CA 1
ATOM 1600 C C . ARG B 1 45 ? -25.078 55.122 -26.177 1.00 12.52 1492 ARG B C 1
ATOM 1601 O O . ARG B 1 45 ? -25.155 56.053 -27.003 1.00 16.17 1492 ARG B O 1
ATOM 1609 N N . GLY B 1 46 ? -24.599 55.278 -24.955 1.00 13.37 1493 GLY B N 1
ATOM 1610 C CA . GLY B 1 46 ? -23.993 56.529 -24.471 1.00 13.59 1493 GLY B CA 1
ATOM 1611 C C . GLY B 1 46 ? -22.495 56.311 -24.269 1.00 13.15 1493 GLY B C 1
ATOM 1612 O O . GLY B 1 46 ? -22.064 55.199 -23.923 1.00 13.91 1493 GLY B O 1
ATOM 1613 N N . PRO B 1 47 ? -21.694 57.351 -24.472 1.00 12.52 1494 PRO B N 1
ATOM 1614 C CA . PRO B 1 47 ? -20.246 57.234 -24.403 1.00 11.23 1494 PRO B CA 1
ATOM 1615 C C . PRO B 1 47 ? -19.623 57.119 -23.023 1.00 12.34 1494 PRO B C 1
ATOM 1616 O O . PRO B 1 47 ? -18.468 56.766 -22.923 1.00 12.05 1494 PRO B O 1
ATOM 1620 N N . SER B 1 48 ? -20.336 57.448 -21.957 1.00 11.34 1495 SER B N 1
ATOM 1621 C CA . SER B 1 48 ? -19.750 57.388 -20.625 1.00 11.77 1495 SER B CA 1
ATOM 1622 C C . SER B 1 48 ? -20.717 56.762 -19.651 1.00 11.51 1495 SER B C 1
ATOM 1623 O O . SER B 1 48 ? -21.943 56.840 -19.814 1.00 14.21 1495 SER B O 1
ATOM 1626 N N . GLY B 1 49 ? -20.159 56.187 -18.593 1.00 11.27 1496 GLY B N 1
ATOM 1627 C CA . GLY B 1 49 ? -20.942 55.660 -17.482 1.00 11.15 1496 GLY B CA 1
ATOM 1628 C C . GLY B 1 49 ? -20.319 54.435 -16.852 1.00 11.91 1496 GLY B C 1
ATOM 1629 O O . GLY B 1 49 ? -19.448 53.761 -17.435 1.00 11.76 1496 GLY B O 1
ATOM 1630 N N . LEU B 1 50 ? -20.832 54.081 -15.686 1.00 10.70 1497 LEU B N 1
ATOM 1631 C CA . LEU B 1 50 ? -20.254 53.039 -14.845 1.00 9.44 1497 LEU B CA 1
ATOM 1632 C C . LEU B 1 50 ? -20.718 51.688 -15.373 1.00 9.76 1497 LEU B C 1
ATOM 1633 O O . LEU B 1 50 ? -21.921 51.482 -15.559 1.00 9.65 1497 LEU B O 1
ATOM 1638 N N . LEU B 1 51 ? -19.772 50.761 -15.541 1.00 9.00 1498 LEU B N 1
ATOM 1639 C CA . LEU B 1 51 ? -20.110 49.388 -15.976 1.00 8.56 1498 LEU B CA 1
ATOM 1640 C C . LEU B 1 51 ? -20.057 48.418 -14.807 1.00 8.67 1498 LEU B C 1
ATOM 1641 O O . LEU B 1 51 ? -20.912 47.577 -14.650 1.00 8.52 1498 LEU B O 1
ATOM 1646 N N . LEU B 1 52 ? -19.047 48.511 -13.956 1.00 8.70 1499 LEU B N 1
ATOM 1647 C CA . LEU B 1 52 ? -18.875 47.615 -12.828 1.00 8.83 1499 LEU B CA 1
ATOM 1648 C C . LEU B 1 52 ? -18.197 48.352 -11.675 1.00 9.31 1499 LEU B C 1
ATOM 1649 O O . LEU B 1 52 ? -17.256 49.072 -11.913 1.00 9.38 1499 LEU B O 1
ATOM 1654 N N . TYR B 1 53 ? -18.649 48.122 -10.439 1.00 9.36 1500 TYR B N 1
ATOM 1655 C CA . TYR B 1 53 ? -17.992 48.635 -9.262 1.00 9.10 1500 TYR B CA 1
ATOM 1656 C C . TYR B 1 53 ? -18.151 47.717 -8.084 1.00 9.02 1500 TYR B C 1
ATOM 1657 O O . TYR B 1 53 ? -19.253 47.246 -7.806 1.00 9.71 1500 TYR B O 1
ATOM 1666 N N . ASN B 1 54 ? -17.073 47.474 -7.347 1.00 9.35 1501 ASN B N 1
ATOM 1667 C CA . ASN B 1 54 ? -17.154 46.800 -6.050 1.00 10.54 1501 ASN B CA 1
ATOM 1668 C C . ASN B 1 54 ? -16.140 47.426 -5.122 1.00 10.72 1501 ASN B C 1
ATOM 1669 O O . ASN B 1 54 ? -14.982 47.561 -5.497 1.00 10.63 1501 ASN B O 1
ATOM 1674 N N . GLY B 1 55 ? -16.577 47.742 -3.911 1.00 10.83 1502 GLY B N 1
ATOM 1675 C CA . GLY B 1 55 ? -15.781 48.503 -2.920 1.00 12.98 1502 GLY B CA 1
ATOM 1676 C C . GLY B 1 55 ? -15.678 47.831 -1.550 1.00 13.49 1502 GLY B C 1
ATOM 1677 O O . GLY B 1 55 ? -16.261 46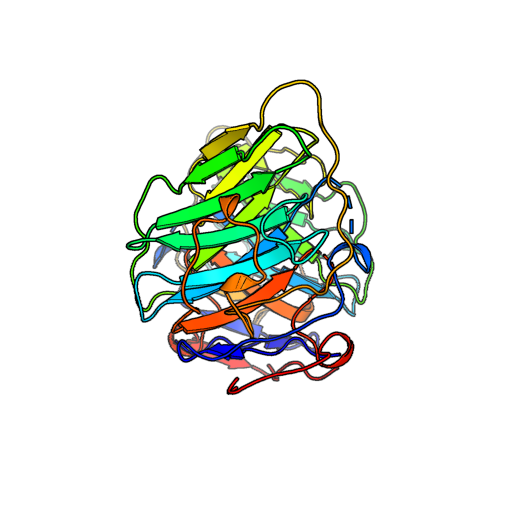.784 -1.298 1.00 13.50 1502 GLY B O 1
ATOM 1678 N N . GLN B 1 56 ? -14.882 48.468 -0.695 1.00 15.56 1503 GLN B N 1
ATOM 1679 C CA . GLN B 1 56 ? -14.664 48.071 0.686 1.00 15.97 1503 GLN B CA 1
ATOM 1680 C C . GLN B 1 56 ? -15.662 48.771 1.612 1.00 17.20 1503 GLN B C 1
ATOM 1681 O O . GLN B 1 56 ? -16.193 48.140 2.525 1.00 18.66 1503 GLN B O 1
ATOM 1687 N N . LYS B 1 57 ? -15.899 50.057 1.377 1.00 19.33 1504 LYS B N 1
ATOM 1688 C CA . LYS B 1 57 ? -16.728 50.888 2.275 1.00 21.61 1504 LYS B CA 1
ATOM 1689 C C . LYS B 1 57 ? -17.337 52.090 1.524 1.00 22.66 1504 LYS B C 1
ATOM 1690 O O . LYS B 1 57 ? -17.096 52.265 0.322 1.00 23.09 1504 LYS B O 1
ATOM 1696 N N . THR B 1 58 ? -18.128 52.920 2.208 1.00 24.52 1505 THR B N 1
ATOM 1697 C CA . THR B 1 58 ? -18.982 53.888 1.522 1.00 25.97 1505 THR B CA 1
ATOM 1698 C C . THR B 1 58 ? -18.657 55.347 1.844 1.00 26.52 1505 THR B C 1
ATOM 1699 O O . THR B 1 58 ? -19.476 56.234 1.619 1.00 27.74 1505 THR B O 1
ATOM 1703 N N . ASP B 1 59 ? -17.438 55.595 2.313 1.00 27.51 1506 ASP B N 1
ATOM 1704 C CA . ASP B 1 59 ? -17.076 56.919 2.832 1.00 28.02 1506 ASP B CA 1
ATOM 1705 C C . ASP B 1 59 ? -16.276 57.749 1.822 1.00 27.11 1506 ASP B C 1
ATOM 1706 O O . ASP B 1 59 ? -15.795 58.840 2.161 1.00 28.48 1506 ASP B O 1
ATOM 1711 N N . GLY B 1 60 ? -16.131 57.243 0.591 1.00 25.15 1507 GLY B N 1
ATOM 1712 C CA . GLY B 1 60 ? -15.363 57.927 -0.454 1.00 23.52 1507 GLY B CA 1
ATOM 1713 C C . GLY B 1 60 ? -13.927 57.441 -0.604 1.00 22.13 1507 GLY B C 1
ATOM 1714 O O . GLY B 1 60 ? -13.243 57.819 -1.556 1.00 21.29 1507 GLY B O 1
ATOM 1715 N N . LYS B 1 61 ? -13.486 56.625 0.353 1.00 21.12 1508 LYS B N 1
ATOM 1716 C CA . LYS B 1 61 ? -12.150 56.031 0.369 1.00 20.19 1508 LYS B CA 1
ATOM 1717 C C . LYS B 1 61 ? -12.284 54.491 0.386 1.00 19.89 1508 LYS B C 1
ATOM 1718 O O . LYS B 1 61 ? -13.366 53.977 0.150 1.00 20.23 1508 LYS B O 1
ATOM 1720 N N . GLY B 1 62 ? -11.192 53.797 0.683 1.00 18.03 1509 GLY B N 1
ATOM 1721 C CA . GLY B 1 62 ? -11.187 52.336 0.770 1.00 17.09 1509 GLY B CA 1
ATOM 1722 C C . GLY B 1 62 ? -10.882 51.698 -0.566 1.00 15.20 1509 GLY B C 1
ATOM 1723 O O . GLY B 1 62 ? -10.936 52.341 -1.613 1.00 14.36 1509 GLY B O 1
ATOM 1724 N N . ASP B 1 63 ? -10.599 50.405 -0.497 1.00 12.56 1510 ASP B N 1
ATOM 1725 C CA . ASP B 1 63 ? -10.244 49.631 -1.663 1.00 12.67 1510 ASP B CA 1
ATOM 1726 C C . ASP B 1 63 ? -11.436 49.564 -2.594 1.00 11.91 1510 ASP B C 1
ATOM 1727 O O . ASP B 1 63 ? -12.554 49.680 -2.148 1.00 12.24 1510 ASP B O 1
ATOM 1732 N N . PHE B 1 64 ? -11.191 49.394 -3.885 1.00 11.26 1511 PHE B N 1
ATOM 1733 C CA . PHE B 1 64 ? -12.256 49.219 -4.863 1.00 10.71 1511 PHE B CA 1
ATOM 1734 C C . PHE B 1 64 ? -11.673 48.714 -6.170 1.00 10.19 1511 PHE B C 1
ATOM 1735 O O . PHE B 1 64 ? -10.457 48.793 -6.418 1.00 9.48 1511 PHE B O 1
ATOM 1743 N N . VAL B 1 65 ? -12.578 48.225 -6.998 1.00 10.26 1512 VAL B N 1
ATOM 1744 C CA . VAL B 1 65 ? -12.285 47.843 -8.402 1.00 9.44 1512 VAL B CA 1
ATOM 1745 C C . VAL B 1 65 ? -13.439 48.409 -9.201 1.00 8.19 1512 VAL B C 1
ATOM 1746 O O . VAL B 1 65 ? -14.586 48.346 -8.752 1.00 9.37 1512 VAL B O 1
ATOM 1750 N N . SER B 1 66 ? -13.148 48.978 -10.342 1.00 8.27 1513 SER B N 1
ATOM 1751 C CA . SER B 1 66 ? -14.170 49.496 -11.191 1.00 7.95 1513 SER B CA 1
ATOM 1752 C C . SER B 1 66 ? -13.845 49.352 -12.690 1.00 9.13 1513 SER B C 1
ATOM 1753 O O . SER B 1 66 ? -12.638 49.300 -13.098 1.00 8.85 1513 SER B O 1
ATOM 1756 N N . LEU B 1 67 ? -14.901 49.382 -13.491 1.00 7.94 1514 LEU B N 1
ATOM 1757 C CA . LEU B 1 67 ? -14.822 49.459 -14.950 1.00 7.70 1514 LEU B CA 1
ATOM 1758 C C . LEU B 1 67 ? -15.864 50.489 -15.393 1.00 7.00 1514 LEU B C 1
ATOM 1759 O O . LEU B 1 67 ? -17.012 50.474 -14.918 1.00 9.51 1514 LEU B O 1
ATOM 1764 N N . ALA B 1 68 ? -15.449 51.414 -16.226 1.00 7.09 1515 ALA B N 1
ATOM 1765 C CA . ALA B 1 68 ? -16.338 52.465 -16.687 1.00 6.42 1515 ALA B CA 1
ATOM 1766 C C . ALA B 1 68 ? -16.012 52.863 -18.116 1.00 9.31 1515 ALA B C 1
ATOM 1767 O O . ALA B 1 68 ? -14.928 52.583 -18.623 1.00 10.57 1515 ALA B O 1
ATOM 1769 N N . LEU B 1 69 ? -16.982 53.480 -18.767 1.00 8.89 1516 LEU B N 1
ATOM 1770 C CA . LEU B 1 69 ? -16.767 54.149 -20.043 1.00 10.48 1516 LEU B CA 1
ATOM 1771 C C . LEU B 1 69 ? -16.564 55.616 -19.764 1.00 10.96 1516 LEU B C 1
ATOM 1772 O O . LEU B 1 69 ? -17.269 56.214 -18.938 1.00 11.42 1516 LEU B O 1
ATOM 1777 N N . HIS B 1 70 ? -15.610 56.214 -20.473 1.00 12.69 1517 HIS B N 1
ATOM 1778 C CA . HIS B 1 70 ? -15.346 57.643 -20.362 1.00 14.41 1517 HIS B CA 1
ATOM 1779 C C . HIS B 1 70 ? -15.029 58.098 -21.768 1.00 14.22 1517 HIS B C 1
ATOM 1780 O O . HIS B 1 70 ? -13.966 57.764 -22.327 1.00 14.31 1517 HIS B O 1
ATOM 1787 N N . ASN B 1 71 ? -15.981 58.801 -22.374 1.00 15.04 1518 ASN B N 1
ATOM 1788 C CA . ASN B 1 71 ? -15.861 59.263 -23.744 1.00 15.21 1518 ASN B CA 1
ATOM 1789 C C . ASN B 1 71 ? -15.484 58.139 -24.710 1.00 13.78 1518 ASN B C 1
ATOM 1790 O O . ASN B 1 71 ? -14.516 58.272 -25.464 1.00 15.38 1518 ASN B O 1
ATOM 1795 N N . ARG B 1 72 ? -16.186 57.012 -24.613 1.00 12.49 1519 ARG B N 1
ATOM 1796 C CA . ARG B 1 72 ? -16.005 55.815 -25.465 1.00 12.20 1519 ARG B CA 1
ATOM 1797 C C . ARG B 1 72 ? -14.779 54.969 -25.142 1.00 10.68 1519 ARG B C 1
ATOM 1798 O O . ARG B 1 72 ? -14.598 53.923 -25.738 1.00 10.59 1519 ARG B O 1
ATOM 1806 N N . HIS B 1 73 ? -13.954 55.396 -24.205 1.00 10.60 1520 HIS B N 1
ATOM 1807 C CA . HIS B 1 73 ? -12.866 54.558 -23.692 1.00 10.68 1520 HIS B CA 1
ATOM 1808 C C . HIS B 1 73 ? -13.268 53.751 -22.475 1.00 11.19 1520 HIS B C 1
ATOM 1809 O O . HIS B 1 73 ? -13.894 54.265 -21.565 1.00 12.40 1520 HIS B O 1
ATOM 1816 N N . LEU B 1 74 ? -12.835 52.499 -22.451 1.00 10.55 1521 LEU B N 1
ATOM 1817 C CA . LEU B 1 74 ? -12.959 51.697 -21.253 1.00 10.38 1521 LEU B CA 1
ATOM 1818 C C . LEU B 1 74 ? -11.865 52.070 -20.300 1.00 10.55 1521 LEU B C 1
ATOM 1819 O O . LEU B 1 74 ? -10.728 52.315 -20.724 1.00 11.61 1521 LEU B O 1
ATOM 1824 N N . GLU B 1 75 ? -12.197 52.167 -19.012 1.00 10.07 1522 GLU B N 1
ATOM 1825 C CA . GLU B 1 75 ? -11.226 52.440 -18.020 1.00 11.03 1522 GLU B CA 1
ATOM 1826 C C . GLU B 1 75 ? -11.406 51.486 -16.830 1.00 9.40 1522 GLU B C 1
ATOM 1827 O O . GLU B 1 75 ? -12.477 51.426 -16.225 1.00 9.57 1522 GLU B O 1
ATOM 1833 N N . PHE B 1 76 ? -10.339 50.755 -16.540 1.00 8.25 1523 PHE B N 1
ATOM 1834 C CA . PHE B 1 76 ? -10.245 49.776 -15.472 1.00 8.65 1523 PHE B CA 1
ATOM 1835 C C . PHE B 1 76 ? -9.406 50.400 -14.366 1.00 9.45 1523 PHE B C 1
ATOM 1836 O O . PHE B 1 76 ? -8.294 50.819 -14.614 1.00 10.30 1523 PHE B O 1
ATOM 1844 N N . ARG B 1 77 ? -9.957 50.502 -13.149 1.00 8.58 1524 ARG B N 1
ATOM 1845 C CA . ARG B 1 77 ? -9.304 51.117 -12.006 1.00 9.19 1524 ARG B CA 1
ATOM 1846 C C . ARG B 1 77 ? -9.375 50.196 -10.814 1.00 9.50 1524 ARG B C 1
ATOM 1847 O O . ARG B 1 77 ? -10.326 49.414 -10.664 1.00 9.52 1524 ARG B O 1
ATOM 1855 N N . TYR B 1 78 ? -8.362 50.234 -9.971 1.00 9.09 1525 TYR B N 1
ATOM 1856 C CA . TYR B 1 78 ? -8.439 49.575 -8.666 1.00 10.32 1525 TYR B CA 1
ATOM 1857 C C . TYR B 1 78 ? -7.502 50.274 -7.678 1.00 11.00 1525 TYR B C 1
ATOM 1858 O O . TYR B 1 78 ? -6.454 50.761 -8.070 1.00 11.58 1525 TYR B O 1
ATOM 1867 N N . ASP B 1 79 ? -7.895 50.271 -6.419 1.00 10.81 1526 ASP B N 1
ATOM 1868 C CA . ASP B 1 79 ? -7.104 50.821 -5.330 1.00 10.48 1526 ASP B CA 1
ATOM 1869 C C . ASP B 1 79 ? -6.988 49.710 -4.300 1.00 10.24 1526 ASP B C 1
ATOM 1870 O O . ASP B 1 79 ? -8.004 49.174 -3.865 1.00 9.87 1526 ASP B O 1
ATOM 1875 N N . LEU B 1 80 ? -5.750 49.351 -3.957 1.00 10.59 1527 LEU B N 1
ATOM 1876 C CA . LEU B 1 80 ? -5.413 48.270 -3.020 1.00 12.16 1527 LEU B CA 1
ATOM 1877 C C . LEU B 1 80 ? -4.953 48.829 -1.672 1.00 11.11 1527 LEU B C 1
ATOM 1878 O O . LEU B 1 80 ? -4.478 48.077 -0.823 1.00 10.38 1527 LEU B O 1
ATOM 1883 N N . GLY B 1 81 ? -5.065 50.138 -1.509 1.00 13.40 1528 GLY B N 1
ATOM 1884 C CA . GLY B 1 81 ? -4.653 50.820 -0.274 1.00 14.57 1528 GLY B CA 1
ATOM 1885 C C . GLY B 1 81 ? -3.600 51.884 -0.450 1.00 15.16 1528 GLY B C 1
ATOM 1886 O O . GLY B 1 81 ? -3.316 52.639 0.510 1.00 17.15 1528 GLY B O 1
ATOM 1887 N N . LYS B 1 82 ? -3.027 51.994 -1.644 1.00 15.46 1529 LYS B N 1
ATOM 1888 C CA . LYS B 1 82 ? -1.962 52.958 -1.913 1.00 16.84 1529 LYS B CA 1
ATOM 1889 C C . LYS B 1 82 ? -2.281 53.892 -3.081 1.00 16.46 1529 LYS B C 1
ATOM 1890 O O . LYS B 1 82 ? -1.411 54.604 -3.578 1.00 18.99 1529 LYS B O 1
ATOM 1896 N N . GLY B 1 83 ? -3.533 53.917 -3.512 1.00 15.71 1530 GLY B N 1
ATOM 1897 C CA . GLY B 1 83 ? -3.924 54.732 -4.656 1.00 14.79 1530 GLY B CA 1
ATOM 1898 C C . GLY B 1 83 ? -4.298 53.916 -5.876 1.00 14.31 1530 GLY B C 1
ATOM 1899 O O . GLY B 1 83 ? -3.949 52.740 -5.990 1.00 12.59 1530 GLY B O 1
ATOM 1900 N N . ALA B 1 84 ? -4.980 54.568 -6.818 1.00 14.08 1531 ALA B N 1
ATOM 1901 C CA . ALA B 1 84 ? -5.621 53.806 -7.901 1.00 13.87 1531 ALA B CA 1
ATOM 1902 C C . ALA B 1 84 ? -4.707 53.589 -9.080 1.00 13.64 1531 ALA B C 1
ATOM 1903 O O . ALA B 1 84 ? -3.997 54.524 -9.495 1.00 16.06 1531 ALA B O 1
ATOM 1905 N N . ALA B 1 85 ? -4.736 52.389 -9.642 1.00 11.90 1532 ALA B N 1
ATOM 1906 C CA . ALA B 1 85 ? -4.267 52.130 -10.986 1.00 11.61 1532 ALA B CA 1
ATOM 1907 C C . ALA B 1 85 ? -5.358 52.622 -11.922 1.00 10.28 1532 ALA B C 1
ATOM 1908 O O . ALA B 1 85 ? -6.535 52.461 -11.629 1.00 9.60 1532 ALA B O 1
ATOM 1910 N N . ILE B 1 86 ? -4.954 53.190 -13.062 1.00 11.01 1533 ILE B N 1
ATOM 1911 C CA . ILE B 1 86 ? -5.860 53.675 -14.113 1.00 10.64 1533 ILE B CA 1
ATOM 1912 C C . ILE B 1 86 ? -5.380 53.084 -15.443 1.00 11.31 1533 ILE B C 1
ATOM 1913 O O . ILE B 1 86 ? -4.320 53.473 -15.940 1.00 11.44 1533 ILE B O 1
ATOM 1918 N N . ILE B 1 87 ? -6.120 52.126 -15.986 1.00 10.80 1534 ILE B N 1
ATOM 1919 C CA . ILE B 1 87 ? -5.760 51.422 -17.194 1.00 10.48 1534 ILE B CA 1
ATOM 1920 C C . ILE B 1 87 ? -6.874 51.721 -18.218 1.00 10.31 1534 ILE B C 1
ATOM 1921 O O . ILE B 1 87 ? -7.991 51.276 -18.055 1.00 10.44 1534 ILE B O 1
ATOM 1926 N N . ARG B 1 88 ? -6.544 52.470 -19.253 1.00 10.03 1535 ARG B N 1
ATOM 1927 C CA . ARG B 1 88 ? -7.499 52.947 -20.265 1.00 10.89 1535 ARG B CA 1
ATOM 1928 C C . ARG B 1 88 ? -7.338 52.268 -21.614 1.00 10.84 1535 ARG B C 1
ATOM 1929 O O . ARG B 1 88 ? -6.232 52.017 -22.066 1.00 11.56 1535 ARG B O 1
ATOM 1937 N N . SER B 1 89 ? -8.458 51.930 -22.263 1.00 9.98 1536 SER B N 1
ATOM 1938 C CA . SER B 1 89 ? -8.364 51.286 -23.593 1.00 10.60 1536 SER B CA 1
ATOM 1939 C C . SER B 1 89 ? -7.617 52.230 -24.546 1.00 11.18 1536 SER B C 1
ATOM 1940 O O . SER B 1 89 ? -7.718 53.449 -24.465 1.00 10.82 1536 SER B O 1
ATOM 1943 N N . LYS B 1 90 ? -6.852 51.641 -25.431 1.00 12.00 1537 LYS B N 1
ATOM 1944 C CA . LYS B 1 90 ? -6.119 52.369 -26.457 1.00 13.24 1537 LYS B CA 1
ATOM 1945 C C . LYS B 1 90 ? -7.091 53.126 -27.352 1.00 13.75 1537 LYS B C 1
ATOM 1946 O O . LYS B 1 90 ? -6.918 54.327 -27.570 1.00 14.97 1537 LYS B O 1
ATOM 1948 N N . GLU B 1 91 ? -8.101 52.412 -27.862 1.00 13.55 1538 GLU B N 1
ATOM 1949 C CA . GLU B 1 91 ? -9.066 52.958 -28.810 1.00 14.01 1538 GLU B CA 1
ATOM 1950 C C . GLU B 1 91 ? -10.393 53.282 -28.144 1.00 13.26 1538 GLU B C 1
ATOM 1951 O O . GLU B 1 91 ? -10.809 52.616 -27.170 1.00 12.76 1538 GLU B O 1
ATOM 1957 N N . PRO B 1 92 ? -11.097 54.271 -28.681 1.00 11.76 1539 PRO B N 1
ATOM 1958 C CA . PRO B 1 92 ? -12.516 54.426 -28.332 1.00 12.03 1539 PRO B CA 1
ATOM 1959 C C . PRO B 1 92 ? -13.320 53.307 -28.994 1.00 11.56 1539 PRO B C 1
ATOM 1960 O O . PRO B 1 92 ? -12.978 52.838 -30.096 1.00 13.18 1539 PRO B O 1
ATOM 1964 N N . ILE B 1 93 ? -14.367 52.867 -28.308 1.00 11.40 1540 ILE B N 1
ATOM 1965 C CA . ILE B 1 93 ? -15.254 51.838 -28.847 1.00 13.18 1540 ILE B CA 1
ATOM 1966 C C . ILE B 1 93 ? -16.213 52.472 -29.845 1.00 13.41 1540 ILE B C 1
ATOM 1967 O O . ILE B 1 93 ? -16.464 53.649 -29.775 1.00 15.14 1540 ILE B O 1
ATOM 1972 N N . ALA B 1 94 ? -16.766 51.644 -30.727 1.00 13.68 1541 ALA B N 1
ATOM 1973 C CA . ALA B 1 94 ? -17.886 52.034 -31.589 1.00 12.60 1541 ALA B CA 1
ATOM 1974 C C . ALA B 1 94 ? -19.186 51.868 -30.799 1.00 13.30 1541 ALA B C 1
ATOM 1975 O O . ALA B 1 94 ? -19.515 50.753 -30.358 1.00 12.98 1541 ALA B O 1
ATOM 1977 N N . LEU B 1 95 ? -19.928 52.965 -30.614 1.00 12.41 1542 LEU B N 1
ATOM 1978 C CA . LEU B 1 95 ? -21.260 52.866 -30.051 1.00 12.38 1542 LEU B CA 1
ATOM 1979 C C . LEU B 1 95 ? -22.158 51.989 -30.927 1.00 12.29 1542 LEU B C 1
ATOM 1980 O O . LEU B 1 95 ? -22.014 51.916 -32.135 1.00 14.42 1542 LEU B O 1
ATOM 1985 N N . GLY B 1 96 ? -23.069 51.278 -30.286 1.00 12.33 1543 GLY B N 1
ATOM 1986 C CA . GLY B 1 96 ? -24.068 50.508 -30.988 1.00 12.97 1543 GLY B CA 1
ATOM 1987 C C . GLY B 1 96 ? -23.542 49.198 -31.561 1.00 13.89 1543 GLY B C 1
ATOM 1988 O O . GLY B 1 96 ? -24.197 48.575 -32.407 1.00 16.70 1543 GLY B O 1
ATOM 1989 N N . THR B 1 97 ? -22.394 48.734 -31.037 1.00 12.88 1544 THR B N 1
ATOM 1990 C CA . THR B 1 97 ? -21.773 47.464 -31.428 1.00 13.24 1544 THR B CA 1
ATOM 1991 C C . THR B 1 97 ? -21.507 46.644 -30.161 1.00 12.71 1544 THR B C 1
ATOM 1992 O O . THR B 1 97 ? -21.375 47.194 -29.071 1.00 13.04 1544 THR B O 1
ATOM 1996 N N . TRP B 1 98 ? -21.414 45.331 -30.324 1.00 12.33 1545 TRP B N 1
ATOM 1997 C CA . TRP B 1 98 ? -21.066 44.466 -29.188 1.00 11.90 1545 TRP B CA 1
ATOM 1998 C C . TRP B 1 98 ? -19.559 44.409 -28.992 1.00 11.58 1545 TRP B C 1
ATOM 1999 O O . TRP B 1 98 ? -18.798 44.118 -29.888 1.00 12.13 1545 TRP B O 1
ATOM 2010 N N . VAL B 1 99 ? -19.134 44.712 -27.781 1.00 9.69 1546 VAL B N 1
ATOM 2011 C CA . VAL B 1 99 ? -17.731 44.826 -27.477 1.00 9.58 1546 VAL B CA 1
ATOM 2012 C C . VAL B 1 99 ? -17.429 43.902 -26.312 1.00 9.82 1546 VAL B C 1
ATOM 2013 O O . VAL B 1 99 ? -18.157 43.869 -25.321 1.00 10.16 1546 VAL B O 1
ATOM 2017 N N . ARG B 1 100 ? -16.333 43.178 -26.433 1.00 9.78 1547 ARG B N 1
ATOM 2018 C CA . ARG B 1 100 ? -15.861 42.309 -25.388 1.00 10.45 1547 ARG B CA 1
ATOM 2019 C C . ARG B 1 100 ? -14.666 42.936 -24.698 1.00 10.57 1547 ARG B C 1
ATOM 2020 O O . ARG B 1 100 ? -13.771 43.412 -25.356 1.00 10.97 1547 ARG B O 1
ATOM 2028 N N . VAL B 1 101 ? -14.670 42.919 -23.371 1.00 10.72 1548 VAL B N 1
ATOM 2029 C CA . VAL B 1 101 ? -13.559 43.458 -22.579 1.00 11.69 1548 VAL B CA 1
ATOM 2030 C C . VAL B 1 101 ? -13.162 42.415 -21.536 1.00 11.51 1548 VAL B C 1
ATOM 2031 O O . VAL B 1 101 ? -13.999 41.733 -20.956 1.00 10.94 1548 VAL B O 1
ATOM 2035 N N . PHE B 1 102 ? -11.849 42.298 -21.330 1.00 12.41 1549 PHE B N 1
ATOM 2036 C CA . PHE B 1 102 ? -11.275 41.364 -20.359 1.00 13.68 1549 PHE B CA 1
ATOM 2037 C C . PHE B 1 102 ? -10.368 42.131 -19.423 1.00 13.11 1549 PHE B C 1
ATOM 2038 O O . PHE B 1 102 ? -9.491 42.883 -19.875 1.00 13.39 1549 PHE B O 1
ATOM 2046 N N . LEU B 1 103 ? -10.585 41.934 -18.128 1.00 13.10 1550 LEU B N 1
ATOM 2047 C CA . LEU B 1 103 ? -9.823 42.594 -17.092 1.00 13.92 1550 LEU B CA 1
ATOM 2048 C C . LEU B 1 103 ? -9.083 41.565 -16.306 1.00 14.33 1550 LEU B C 1
ATOM 2049 O O . LEU B 1 103 ? -9.665 40.570 -15.877 1.00 15.62 1550 LEU B O 1
ATOM 2054 N N . GLU B 1 104 ? -7.798 41.804 -16.104 1.00 14.63 1551 GLU B N 1
ATOM 2055 C CA . GLU B 1 104 ? -6.984 40.893 -15.317 1.00 15.25 1551 GLU B CA 1
ATOM 2056 C C . GLU B 1 104 ? -6.194 41.662 -14.294 1.00 14.78 1551 GLU B C 1
ATOM 2057 O O . GLU B 1 104 ? -5.680 42.755 -14.569 1.00 12.96 1551 GLU B O 1
ATOM 2059 N N . ARG B 1 105 ? -6.030 41.055 -13.118 1.00 15.44 1552 ARG B N 1
ATOM 2060 C CA A ARG B 1 105 ? -5.148 41.621 -12.112 0.50 15.04 1552 ARG B CA 1
ATOM 2061 C CA B ARG B 1 105 ? -5.196 41.627 -12.072 0.50 15.81 1552 ARG B CA 1
ATOM 2062 C C . ARG B 1 105 ? -4.431 40.511 -11.380 1.00 15.13 1552 ARG B C 1
ATOM 2063 O O . ARG B 1 105 ? -5.027 39.490 -11.058 1.00 16.77 1552 ARG B O 1
ATOM 2078 N N . ASN B 1 106 ? -3.134 40.716 -11.187 1.00 14.52 1553 ASN B N 1
ATOM 2079 C CA . ASN B 1 106 ? -2.275 39.846 -10.394 1.00 14.52 1553 ASN B CA 1
ATOM 2080 C C . ASN B 1 106 ? -1.516 40.781 -9.449 1.00 13.90 1553 ASN B C 1
ATOM 2081 O O . ASN B 1 106 ? -0.593 41.470 -9.845 1.00 13.19 1553 ASN B O 1
ATOM 2083 N N . GLY B 1 107 ? -1.963 40.816 -8.204 1.00 13.84 1554 GLY B N 1
ATOM 2084 C CA . GLY B 1 107 ? -1.439 41.744 -7.253 1.00 14.79 1554 GLY B CA 1
ATOM 2085 C C . GLY B 1 107 ? -1.641 43.187 -7.689 1.00 14.06 1554 GLY B C 1
ATOM 2086 O O . GLY B 1 107 ? -2.761 43.597 -7.980 1.00 14.71 1554 GLY B O 1
ATOM 2087 N N . ARG B 1 108 ? -0.551 43.934 -7.786 1.00 14.31 1555 ARG B N 1
ATOM 2088 C CA . ARG B 1 108 ? -0.571 45.332 -8.271 1.00 14.93 1555 ARG B CA 1
ATOM 2089 C C . ARG B 1 108 ? -0.733 45.444 -9.783 1.00 13.77 1555 ARG B C 1
ATOM 2090 O O . ARG B 1 108 ? -1.130 46.486 -10.295 1.00 13.84 1555 ARG B O 1
ATOM 2098 N N . LYS B 1 109 ? -0.453 44.354 -10.505 1.00 13.80 1556 LYS B N 1
ATOM 2099 C CA . LYS B 1 109 ? -0.286 44.444 -11.942 1.00 14.55 1556 LYS B CA 1
ATOM 2100 C C . LYS B 1 109 ? -1.612 44.140 -12.641 1.00 12.14 1556 LYS B C 1
ATOM 2101 O O . LYS B 1 109 ? -2.246 43.129 -12.387 1.00 13.34 1556 LYS B O 1
ATOM 2107 N N . GLY B 1 110 ? -2.010 45.028 -13.530 1.00 10.33 1557 GLY B N 1
ATOM 2108 C CA . GLY B 1 110 ? -3.274 44.877 -14.248 1.00 11.65 1557 GLY B CA 1
ATOM 2109 C C . GLY B 1 110 ? -3.155 44.905 -15.759 1.00 11.95 1557 GLY B C 1
ATOM 2110 O O . GLY B 1 110 ? -2.172 45.373 -16.323 1.00 12.05 1557 GLY B O 1
ATOM 2111 N N . ALA B 1 111 ? -4.180 44.386 -16.421 1.00 12.20 1558 ALA B N 1
ATOM 2112 C CA . ALA B 1 111 ? -4.257 44.388 -17.863 1.00 11.94 1558 ALA B CA 1
ATOM 2113 C C . ALA B 1 111 ? -5.703 44.546 -18.283 1.00 10.82 1558 ALA B C 1
ATOM 2114 O O . ALA B 1 111 ? -6.610 44.036 -17.646 1.00 12.14 1558 ALA B O 1
ATOM 2116 N N . LEU B 1 112 ? -5.888 45.228 -19.386 1.00 10.78 1559 LEU B N 1
ATOM 2117 C CA . LEU B 1 112 ? -7.187 45.441 -20.029 1.00 11.45 1559 LEU B CA 1
ATOM 2118 C C . LEU B 1 112 ? -7.034 45.078 -21.491 1.00 12.02 1559 LEU B C 1
ATOM 2119 O O . LEU B 1 112 ? -6.080 45.471 -22.154 1.00 12.12 1559 LEU B O 1
ATOM 2124 N N . GLN B 1 113 ? -7.981 44.292 -21.984 1.00 12.24 1560 GLN B N 1
ATOM 2125 C CA . GLN B 1 113 ? -8.024 43.912 -23.387 1.00 12.69 1560 GLN B CA 1
ATOM 2126 C C . GLN B 1 113 ? -9.410 44.173 -23.920 1.00 11.49 1560 GLN B C 1
ATOM 2127 O O . GLN B 1 113 ? -10.384 43.716 -23.352 1.00 11.33 1560 GLN B O 1
ATOM 2133 N N . VAL B 1 114 ? -9.478 44.883 -25.020 1.00 12.47 1561 VAL B N 1
ATOM 2134 C CA . VAL B 1 114 ? -10.735 45.036 -25.757 1.00 13.31 1561 VAL B CA 1
ATOM 2135 C C . VAL B 1 114 ? -10.669 44.189 -27.008 1.00 14.94 1561 VAL B C 1
ATOM 2136 O O . VAL B 1 114 ? -9.719 44.300 -27.790 1.00 15.70 1561 VAL B O 1
ATOM 2140 N N . GLY B 1 115 ? -11.654 43.323 -27.181 1.00 15.26 1562 GLY B N 1
ATOM 2141 C CA . GLY B 1 115 ? -11.609 42.348 -28.288 1.00 16.46 1562 GLY B CA 1
ATOM 2142 C C . GLY B 1 115 ? -10.356 41.505 -28.237 1.00 18.19 1562 GLY B C 1
ATOM 2143 O O . GLY B 1 115 ? -10.049 40.880 -27.211 1.00 18.49 1562 GLY B O 1
ATOM 2144 N N . ASP B 1 116 ? -9.642 41.463 -29.357 1.00 21.01 1563 ASP B N 1
ATOM 2145 C CA . ASP B 1 116 ? -8.428 40.668 -29.440 1.00 22.60 1563 ASP B CA 1
ATOM 2146 C C . ASP B 1 116 ? -7.225 41.587 -29.562 1.00 23.11 1563 ASP B C 1
ATOM 2147 O O . ASP B 1 116 ? -6.131 41.156 -29.960 1.00 24.13 1563 ASP B O 1
ATOM 2152 N N . GLY B 1 117 ? -7.434 42.858 -29.200 1.00 22.20 1564 GLY B N 1
ATOM 2153 C CA . GLY B 1 117 ? -6.415 43.889 -29.325 1.00 21.57 1564 GLY B CA 1
ATOM 2154 C C . GLY B 1 117 ? -5.278 43.672 -28.351 1.00 20.41 1564 GLY B C 1
ATOM 2155 O O . GLY B 1 117 ? -5.382 42.877 -27.440 1.00 19.87 1564 GLY B O 1
ATOM 2156 N N . PRO B 1 118 ? -4.165 44.388 -28.540 1.00 20.11 1565 PRO B N 1
ATOM 2157 C CA . PRO B 1 118 ? -3.098 44.262 -27.560 1.00 19.77 1565 PRO B CA 1
ATOM 2158 C C . PRO B 1 118 ? -3.576 44.659 -26.175 1.00 19.36 1565 PRO B C 1
ATOM 2159 O O . PRO B 1 118 ? -4.337 45.616 -26.048 1.00 18.17 1565 PRO B O 1
ATOM 2163 N N . ARG B 1 119 ? -3.128 43.926 -25.170 1.00 19.24 1566 ARG B N 1
ATOM 2164 C CA . ARG B 1 119 ? -3.382 44.319 -23.793 1.00 19.42 1566 ARG B CA 1
ATOM 2165 C C . ARG B 1 119 ? -2.737 45.651 -23.440 1.00 18.14 1566 ARG B C 1
ATOM 2166 O O . ARG B 1 119 ? -1.571 45.925 -23.797 1.00 19.33 1566 ARG B O 1
ATOM 2174 N N . VAL B 1 120 ? -3.489 46.472 -22.721 1.00 15.82 1567 VAL B N 1
ATOM 2175 C CA . VAL B 1 120 ? -2.971 47.654 -22.092 1.00 14.36 1567 VAL B CA 1
ATOM 2176 C C . VAL B 1 120 ? -2.623 47.285 -20.652 1.00 13.35 1567 VAL B C 1
ATOM 2177 O O . VAL B 1 120 ? -3.435 46.749 -19.945 1.00 12.16 1567 VAL B O 1
ATOM 2181 N N . LEU B 1 121 ? -1.407 47.594 -20.246 1.00 14.26 1568 LEU B N 1
ATOM 2182 C CA . LEU B 1 121 ? -0.931 47.296 -18.915 1.00 13.59 1568 LEU B CA 1
ATOM 2183 C C . LEU B 1 121 ? -0.821 48.530 -17.998 1.00 12.92 1568 LEU B C 1
ATOM 2184 O O . LEU B 1 121 ? -0.579 49.655 -18.462 1.00 13.88 1568 LEU B O 1
ATOM 2189 N N . GLY B 1 122 ? -0.939 48.285 -16.682 1.00 12.03 1569 GLY B N 1
ATOM 2190 C CA . GLY B 1 122 ? -0.737 49.342 -15.690 1.00 11.84 1569 GLY B CA 1
ATOM 2191 C C . GLY B 1 122 ? -0.576 48.680 -14.352 1.00 11.62 1569 GLY B C 1
ATOM 2192 O O . GLY B 1 122 ? -0.644 47.470 -14.241 1.00 12.39 1569 GLY B O 1
ATOM 2193 N N . GLU B 1 123 ? -0.364 49.513 -13.345 1.00 11.71 1570 GLU B N 1
ATOM 2194 C CA . GLU B 1 123 ? -0.206 49.036 -11.973 1.00 11.85 1570 GLU B CA 1
ATOM 2195 C C . GLU B 1 123 ? -0.538 50.086 -10.952 1.00 11.74 1570 GLU B C 1
ATOM 2196 O O . GLU B 1 123 ? -0.462 51.252 -11.226 1.00 11.81 1570 GLU B O 1
ATOM 2202 N N . SER B 1 124 ? -0.976 49.603 -9.798 1.00 10.98 1571 SER B N 1
ATOM 2203 C CA . SER B 1 124 ? -1.157 50.466 -8.640 1.00 11.68 1571 SER B CA 1
ATOM 2204 C C . SER B 1 124 ? 0.190 50.587 -7.841 1.00 12.65 1571 SER B C 1
ATOM 2205 O O . SER B 1 124 ? 1.093 49.806 -8.057 1.00 13.64 1571 SER B O 1
ATOM 2208 N N . PRO B 1 125 ? 0.325 51.610 -6.976 1.00 15.33 1572 PRO B N 1
ATOM 2209 C CA . PRO B 1 125 ? 1.653 51.855 -6.408 1.00 16.01 1572 PRO B CA 1
ATOM 2210 C C . PRO B 1 125 ? 2.095 50.870 -5.333 1.00 17.18 1572 PRO B C 1
ATOM 2211 O O . PRO B 1 125 ? 1.277 50.260 -4.616 1.00 15.25 1572 PRO B O 1
ATOM 2215 N N . VAL B 1 126 ? 3.405 50.795 -5.197 1.00 18.43 1573 VAL B N 1
ATOM 2216 C CA A VAL B 1 126 ? 4.056 49.914 -4.250 0.50 19.72 1573 VAL B CA 1
ATOM 2217 C CA B VAL B 1 126 ? 4.049 49.910 -4.250 0.50 19.71 1573 VAL B CA 1
ATOM 2218 C C . VAL B 1 126 ? 3.865 50.216 -2.776 1.00 20.46 1573 VAL B C 1
ATOM 2219 O O . VAL B 1 126 ? 3.975 51.385 -2.389 1.00 21.79 1573 VAL B O 1
ATOM 2226 N N . PRO B 1 127 ? 3.237 49.259 -2.070 1.00 20.12 1574 PRO B N 1
ATOM 2227 C CA . PRO B 1 127 ? 3.683 47.931 -1.724 1.00 19.04 1574 PRO B CA 1
ATOM 2228 C C . PRO B 1 127 ? 2.376 47.091 -1.824 1.00 16.90 1574 PRO B C 1
ATOM 2229 O O . PRO B 1 127 ? 2.457 45.906 -2.179 1.00 18.23 1574 PRO B O 1
ATOM 2233 N N . HIS B 1 128 ? 1.201 47.731 -1.649 1.00 16.26 1575 HIS B N 1
ATOM 2234 C CA . HIS B 1 128 ? -0.067 46.998 -1.468 1.00 15.23 1575 HIS B CA 1
ATOM 2235 C C . HIS B 1 128 ? -0.426 46.215 -2.699 1.00 14.46 1575 HIS B C 1
ATOM 2236 O O . HIS B 1 128 ? -0.410 46.758 -3.800 1.00 14.57 1575 HIS B O 1
ATOM 2243 N N . THR B 1 129 ? -0.786 44.954 -2.492 1.00 13.50 1576 THR B N 1
ATOM 2244 C CA . THR B 1 129 ? -1.052 44.022 -3.596 1.00 13.21 1576 THR B CA 1
ATOM 2245 C C . THR B 1 129 ? -2.407 43.355 -3.509 1.00 13.44 1576 THR B C 1
ATOM 2246 O O . THR B 1 129 ? -2.764 42.571 -4.385 1.00 14.11 1576 THR B O 1
ATOM 2250 N N . MET B 1 130 ? -3.169 43.583 -2.451 1.00 12.74 1577 MET B N 1
ATOM 2251 C CA A MET B 1 130 ? -4.384 42.822 -2.232 0.50 12.81 1577 MET B CA 1
ATOM 2252 C CA B MET B 1 130 ? -4.394 42.834 -2.238 0.50 13.09 1577 MET B CA 1
ATOM 2253 C C . MET B 1 130 ? -5.587 43.742 -2.022 1.00 13.19 1577 MET B C 1
ATOM 2254 O O . MET B 1 130 ? -5.496 44.777 -1.393 1.00 13.21 1577 MET B O 1
ATOM 2263 N N . LEU B 1 131 ? -6.715 43.325 -2.563 1.00 14.79 1578 LEU B N 1
ATOM 2264 C CA . LEU B 1 131 ? -7.955 44.070 -2.584 1.00 16.07 1578 LEU B CA 1
ATOM 2265 C C . LEU B 1 131 ? -8.894 43.547 -1.496 1.00 16.19 1578 LEU B C 1
ATOM 2266 O O . LEU B 1 131 ? -9.163 42.337 -1.453 1.00 19.02 1578 LEU B O 1
ATOM 2271 N N . ASN B 1 132 ? -9.391 44.442 -0.642 1.00 15.37 1579 ASN B N 1
ATOM 2272 C CA . ASN B 1 132 ? -10.303 44.086 0.454 1.00 16.30 1579 ASN B CA 1
ATOM 2273 C C . ASN B 1 132 ? -11.712 44.581 0.134 1.00 16.60 1579 ASN B C 1
ATOM 2274 O O . ASN B 1 132 ? -12.043 45.731 0.408 1.00 18.19 1579 ASN B O 1
ATOM 2279 N N . LEU B 1 133 ? -12.517 43.691 -0.419 1.00 15.88 1580 LEU B N 1
ATOM 2280 C CA . LEU B 1 133 ? -13.878 44.003 -0.822 1.00 16.68 1580 LEU B CA 1
ATOM 2281 C C . LEU B 1 133 ? -14.865 43.454 0.201 1.00 16.92 1580 LEU B C 1
ATOM 2282 O O . LEU B 1 133 ? -14.716 42.317 0.685 1.00 17.35 1580 LEU B O 1
ATOM 2287 N N . LYS B 1 134 ? -15.858 44.281 0.518 1.00 15.00 1581 LYS B N 1
ATOM 2288 C CA . LYS B 1 134 ? -16.967 43.924 1.425 1.00 15.41 1581 LYS B CA 1
ATOM 2289 C C . LYS B 1 134 ? -18.360 44.247 0.903 1.00 15.57 1581 LYS B C 1
ATOM 2290 O O . LYS B 1 134 ? -19.344 43.694 1.392 1.00 16.45 1581 LYS B O 1
ATOM 2292 N N . GLU B 1 135 ? -18.480 45.192 -0.010 1.00 14.02 1582 GLU B N 1
ATOM 2293 C CA . GLU B 1 135 ? -19.768 45.760 -0.381 1.00 13.88 1582 GLU B CA 1
ATOM 2294 C C . GLU B 1 135 ? -20.344 44.942 -1.531 1.00 12.99 1582 GLU B C 1
ATOM 2295 O O . GLU B 1 135 ? -19.676 44.048 -2.038 1.00 12.25 1582 GLU B O 1
ATOM 2301 N N . PRO B 1 136 ? -21.609 45.204 -1.908 1.00 12.25 1583 PRO B N 1
ATOM 2302 C CA . PRO B 1 136 ? -22.144 44.451 -3.038 1.00 12.14 1583 PRO B CA 1
ATOM 2303 C C . PRO B 1 136 ? -21.440 44.865 -4.319 1.00 11.41 1583 PRO B C 1
ATOM 2304 O O . PRO B 1 136 ? -20.742 45.883 -4.393 1.00 12.72 1583 PRO B O 1
ATOM 2308 N N . LEU B 1 137 ? -21.579 44.010 -5.321 1.00 10.87 1584 LEU B N 1
ATOM 2309 C CA . LEU B 1 137 ? -21.153 44.332 -6.705 1.00 9.85 1584 LEU B CA 1
ATOM 2310 C C . LEU B 1 137 ? -22.232 45.078 -7.447 1.00 9.94 1584 LEU B C 1
ATOM 2311 O O . LEU B 1 137 ? -23.370 44.645 -7.499 1.00 11.57 1584 LEU B O 1
ATOM 2316 N N . TYR B 1 138 ? -21.874 46.210 -8.024 1.00 9.00 1585 TYR B N 1
ATOM 2317 C CA . TYR B 1 138 ? -22.798 46.993 -8.806 1.00 9.79 1585 TYR B CA 1
ATOM 2318 C C . TYR B 1 138 ? -22.465 46.822 -10.282 1.00 9.66 1585 TYR B C 1
ATOM 2319 O O . TYR B 1 138 ? -21.298 46.965 -10.669 1.00 9.51 1585 TYR B O 1
ATOM 2328 N N . VAL B 1 139 ? -23.485 46.625 -11.108 1.00 9.94 1586 VAL B N 1
ATOM 2329 C CA A VAL B 1 139 ? -23.257 46.577 -12.543 0.50 9.23 1586 VAL B CA 1
ATOM 2330 C CA B VAL B 1 139 ? -23.323 46.508 -12.551 0.50 7.95 1586 VAL B CA 1
ATOM 2331 C C . VAL B 1 139 ? -24.223 47.532 -13.256 1.00 9.38 1586 VAL B C 1
ATOM 2332 O O . VAL B 1 139 ? -25.438 47.635 -12.944 1.00 11.03 1586 VAL B O 1
ATOM 2339 N N . GLY B 1 140 ? -23.635 48.282 -14.169 1.00 9.60 1587 GLY B N 1
ATOM 2340 C CA . GLY B 1 140 ? -24.379 49.203 -15.014 1.00 9.89 1587 GLY B CA 1
ATOM 2341 C C . GLY B 1 140 ? -24.733 50.543 -14.398 1.00 10.17 1587 GLY B C 1
ATOM 2342 O O . GLY B 1 140 ? -25.283 51.397 -15.101 1.00 11.23 1587 GLY B O 1
ATOM 2343 N N . GLY B 1 141 ? -24.414 50.754 -13.143 1.00 10.56 1588 GLY B N 1
ATOM 2344 C CA . GLY B 1 141 ? -24.771 51.943 -12.435 1.00 10.82 1588 GLY B CA 1
ATOM 2345 C C . GLY B 1 141 ? -24.674 51.672 -10.946 1.00 11.59 1588 GLY B C 1
ATOM 2346 O O . GLY B 1 141 ? -24.085 50.657 -10.509 1.00 10.85 1588 GLY B O 1
ATOM 2347 N N . ALA B 1 142 ? -25.184 52.602 -10.141 1.00 12.23 1589 ALA B N 1
ATOM 2348 C CA . ALA B 1 142 ? -25.177 52.472 -8.680 1.00 14.12 1589 ALA B CA 1
ATOM 2349 C C . ALA B 1 142 ? -26.299 53.325 -8.082 1.00 15.30 1589 ALA B C 1
ATOM 2350 O O . ALA B 1 142 ? -26.720 54.301 -8.703 1.00 15.60 1589 ALA B O 1
ATOM 2352 N N . PRO B 1 143 ? -26.779 52.945 -6.885 1.00 17.24 1590 PRO B N 1
ATOM 2353 C CA . PRO B 1 143 ? -27.863 53.715 -6.296 1.00 18.06 1590 PRO B CA 1
ATOM 2354 C C . PRO B 1 143 ? -27.463 55.143 -5.868 1.00 19.00 1590 PRO B C 1
ATOM 2355 O O . PRO B 1 143 ? -28.291 56.074 -5.960 1.00 20.59 1590 PRO B O 1
ATOM 2359 N N . ASP B 1 144 ? -26.213 55.305 -5.462 1.00 19.61 1591 ASP B N 1
ATOM 2360 C CA . ASP B 1 144 ? -25.719 56.586 -4.924 1.00 20.77 1591 ASP B CA 1
ATOM 2361 C C . ASP B 1 144 ? -24.233 56.759 -5.238 1.00 20.77 1591 ASP B C 1
ATOM 2362 O O . ASP B 1 144 ? -23.375 56.115 -4.617 1.00 20.21 1591 ASP B O 1
ATOM 2367 N N . PHE B 1 145 ? -23.952 57.616 -6.216 1.00 21.47 1592 PHE B N 1
ATOM 2368 C CA . PHE B 1 145 ? -22.567 57.846 -6.667 1.00 22.45 1592 PHE B CA 1
ATOM 2369 C C . PHE B 1 145 ? -21.697 58.527 -5.605 1.00 23.21 1592 PHE B C 1
ATOM 2370 O O . PHE B 1 145 ? -20.476 58.397 -5.643 1.00 23.44 1592 PHE B O 1
ATOM 2378 N N . SER B 1 146 ? -22.310 59.222 -4.640 1.00 24.07 1593 SER B N 1
ATOM 2379 C CA . SER B 1 146 ? -21.543 59.812 -3.530 1.00 24.24 1593 SER B CA 1
ATOM 2380 C C . SER B 1 146 ? -21.000 58.760 -2.534 1.00 23.82 1593 SER B C 1
ATOM 2381 O O . SER B 1 146 ? -20.120 59.073 -1.726 1.00 25.09 1593 SER B O 1
ATOM 2384 N N . LYS B 1 147 ? -21.492 57.516 -2.588 1.00 22.49 1594 LYS B N 1
ATOM 2385 C CA . LYS B 1 147 ? -21.017 56.448 -1.698 1.00 22.32 1594 LYS B CA 1
ATOM 2386 C C . LYS B 1 147 ? -19.932 55.613 -2.399 1.00 20.32 1594 LYS B C 1
ATOM 2387 O O . LYS B 1 147 ? -19.440 54.648 -1.837 1.00 22.88 1594 LYS B O 1
ATOM 2393 N N . LEU B 1 148 ? -19.561 55.976 -3.622 1.00 19.08 1595 LEU B N 1
ATOM 2394 C CA . LEU B 1 148 ? -18.467 55.257 -4.316 1.00 18.57 1595 LEU B CA 1
ATOM 2395 C C . LEU B 1 148 ? -17.104 55.884 -4.017 1.00 17.52 1595 LEU B C 1
ATOM 2396 O O . LEU B 1 148 ? -17.011 57.094 -3.758 1.00 17.58 1595 LEU B O 1
ATOM 2401 N N . ALA B 1 149 ? -16.028 55.100 -4.091 1.00 15.94 1596 ALA B N 1
ATOM 2402 C CA . ALA B 1 149 ? -14.675 55.643 -3.939 1.00 16.38 1596 ALA B CA 1
ATOM 2403 C C . ALA B 1 149 ? -14.423 56.759 -4.927 1.00 15.85 1596 ALA B C 1
ATOM 2404 O O . ALA B 1 149 ? -14.703 56.610 -6.113 1.00 16.21 1596 ALA B O 1
ATOM 2406 N N . ARG B 1 150 ? -13.912 57.898 -4.441 1.00 16.46 1597 ARG B N 1
ATOM 2407 C CA . ARG B 1 150 ? -13.616 59.016 -5.319 1.00 16.13 1597 ARG B CA 1
ATOM 2408 C C . ARG B 1 150 ? -12.622 58.608 -6.410 1.00 15.55 1597 ARG B C 1
ATOM 2409 O O . ARG B 1 150 ? -12.664 59.116 -7.521 1.00 16.32 1597 ARG B O 1
ATOM 2411 N N . GLY B 1 151 ? -11.720 57.697 -6.066 1.00 15.10 1598 GLY B N 1
ATOM 2412 C CA . GLY B 1 151 ? -10.688 57.264 -6.988 1.00 15.68 1598 GLY B CA 1
ATOM 2413 C C . GLY B 1 151 ? -11.245 56.563 -8.209 1.00 15.66 1598 GLY B C 1
ATOM 2414 O O . GLY B 1 151 ? -10.535 56.418 -9.191 1.00 15.62 1598 GLY B O 1
ATOM 2415 N N . ALA B 1 152 ? -12.518 56.146 -8.172 1.00 16.05 1599 ALA B N 1
ATOM 2416 C CA . ALA B 1 152 ? -13.149 55.517 -9.342 1.00 16.30 1599 ALA B CA 1
ATOM 2417 C C . ALA B 1 152 ? -13.468 56.526 -10.441 1.00 16.63 1599 ALA B C 1
ATOM 2418 O O . ALA B 1 152 ? -13.621 56.160 -11.595 1.00 16.14 1599 ALA B O 1
ATOM 2420 N N . ALA B 1 153 ? -13.610 57.789 -10.070 1.00 16.58 1600 ALA B N 1
ATOM 2421 C CA . ALA B 1 153 ? -13.843 58.854 -11.042 1.00 17.26 1600 ALA B CA 1
ATOM 2422 C C . ALA B 1 153 ? -15.068 58.567 -11.920 1.00 17.48 1600 ALA B C 1
ATOM 2423 O O . ALA B 1 153 ? -15.029 58.750 -13.128 1.00 18.91 1600 ALA B O 1
ATOM 2425 N N . VAL B 1 154 ? -16.155 58.123 -11.300 1.00 18.18 1601 VAL B N 1
ATOM 2426 C CA A VAL B 1 154 ? -17.403 57.857 -12.023 0.50 18.35 1601 VAL B CA 1
ATOM 2427 C CA B VAL B 1 154 ? -17.385 57.864 -12.030 0.50 18.83 1601 VAL B CA 1
ATOM 2428 C C . VAL B 1 154 ? -18.515 58.685 -11.409 1.00 18.72 1601 VAL B C 1
ATOM 2429 O O . VAL B 1 154 ? -18.507 58.951 -10.203 1.00 20.09 1601 VAL B O 1
ATOM 2436 N N . ALA B 1 155 ? -19.451 59.114 -12.248 1.00 19.18 1602 ALA B N 1
ATOM 2437 C CA . ALA B 1 155 ? -20.541 59.983 -11.791 1.00 19.93 1602 ALA B CA 1
ATOM 2438 C C . ALA B 1 155 ? -21.927 59.586 -12.312 1.00 19.36 1602 ALA B C 1
ATOM 2439 O O . ALA B 1 155 ? -22.924 60.138 -11.887 1.00 19.35 1602 ALA B O 1
ATOM 2441 N N . SER B 1 156 ? -22.017 58.632 -13.230 1.00 17.90 1603 SER B N 1
ATOM 2442 C CA . SER B 1 156 ? -23.300 58.273 -13.800 1.00 17.28 1603 SER B CA 1
ATOM 2443 C C . SER B 1 156 ? -23.303 56.822 -14.212 1.00 15.58 1603 SER B C 1
ATOM 2444 O O . SER B 1 156 ? -22.243 56.228 -14.354 1.00 14.05 1603 SER B O 1
ATOM 2447 N N . GLY B 1 157 ? -24.501 56.276 -14.426 1.00 14.10 1604 GLY B N 1
ATOM 2448 C CA . GLY B 1 157 ? -24.691 54.903 -14.905 1.00 13.23 1604 GLY B CA 1
ATOM 2449 C C . GLY B 1 157 ? -24.565 54.776 -16.404 1.00 12.94 1604 GLY B C 1
ATOM 2450 O O . GLY B 1 157 ? -24.558 55.790 -17.117 1.00 11.59 1604 GLY B O 1
ATOM 2451 N N . PHE B 1 158 ? -24.480 53.513 -16.858 1.00 11.05 1605 PHE B N 1
ATOM 2452 C CA . PHE B 1 158 ? -24.353 53.073 -18.219 1.00 11.92 1605 PHE B CA 1
ATOM 2453 C C . PHE B 1 158 ? -25.648 53.217 -18.976 1.00 10.36 1605 PHE B C 1
ATOM 2454 O O . PHE B 1 158 ? -26.703 52.868 -18.461 1.00 9.79 1605 PHE B O 1
ATOM 2462 N N . ASP B 1 159 ? -25.565 53.661 -20.219 1.00 10.92 1606 ASP B N 1
ATOM 2463 C CA . ASP B 1 159 ? -26.706 53.623 -21.111 1.00 10.72 1606 ASP B CA 1
ATOM 2464 C C . ASP B 1 159 ? -26.349 52.613 -22.213 1.00 10.06 1606 ASP B C 1
ATOM 2465 O O . ASP B 1 159 ? -25.604 52.928 -23.137 1.00 9.55 1606 ASP B O 1
ATOM 2470 N N . GLY B 1 160 ? -26.880 51.417 -22.065 1.00 10.08 1607 GLY B N 1
ATOM 2471 C CA . GLY B 1 160 ? -26.595 50.364 -23.022 1.00 10.21 1607 GLY B CA 1
ATOM 2472 C C . GLY B 1 160 ? -27.005 49.031 -22.459 1.00 10.95 1607 GLY B C 1
ATOM 2473 O O . GLY B 1 160 ? -27.694 48.965 -21.463 1.00 11.23 1607 GLY B O 1
ATOM 2474 N N . ALA B 1 161 ? -26.611 47.953 -23.144 1.00 10.59 1608 ALA B N 1
ATOM 2475 C CA . ALA B 1 161 ? -26.931 46.598 -22.737 1.00 10.48 1608 ALA B CA 1
ATOM 2476 C C . ALA B 1 161 ? -25.691 45.802 -22.363 1.00 9.71 1608 ALA B C 1
ATOM 2477 O O . ALA B 1 161 ? -24.617 46.015 -22.930 1.00 9.58 1608 ALA B O 1
ATOM 2479 N N . ILE B 1 162 ? -25.859 44.861 -21.433 1.00 9.93 1609 ILE B N 1
ATOM 2480 C CA . ILE B 1 162 ? -24.782 43.958 -21.001 1.00 11.28 1609 ILE B CA 1
ATOM 2481 C C . ILE B 1 162 ? -25.240 42.551 -21.225 1.00 12.02 1609 ILE B C 1
ATOM 2482 O O . ILE B 1 162 ? -26.278 42.116 -20.722 1.00 12.48 1609 ILE B O 1
ATOM 2487 N N . GLN B 1 163 ? -24.477 41.851 -22.041 1.00 10.85 1610 GLN B N 1
ATOM 2488 C CA . GLN B 1 163 ? -24.818 40.462 -22.422 1.00 11.29 1610 GLN B CA 1
ATOM 2489 C C . GLN B 1 163 ? -24.327 39.463 -21.398 1.00 11.39 1610 GLN B C 1
ATOM 2490 O O . GLN B 1 163 ? -24.947 38.415 -21.176 1.00 12.34 1610 GLN B O 1
ATOM 2496 N N . LEU B 1 164 ? -23.176 39.730 -20.796 1.00 10.50 1611 LEU B N 1
ATOM 2497 C CA . LEU B 1 164 ? -22.638 38.791 -19.830 1.00 10.90 1611 LEU B CA 1
ATOM 2498 C C . LEU B 1 164 ? -21.587 39.477 -18.999 1.00 10.53 1611 LEU B C 1
ATOM 2499 O O . LEU B 1 164 ? -20.921 40.418 -19.474 1.00 10.77 1611 LEU B O 1
ATOM 2504 N N . VAL B 1 165 ? -21.464 38.990 -17.768 1.00 11.89 1612 VAL B N 1
ATOM 2505 C CA . VAL B 1 165 ? -20.332 39.292 -16.900 1.00 13.32 1612 VAL B CA 1
ATOM 2506 C C . VAL B 1 165 ? -19.893 37.984 -16.266 1.00 14.52 1612 VAL B C 1
ATOM 2507 O O . VAL B 1 165 ? -20.709 37.310 -15.664 1.00 14.45 1612 VAL B O 1
ATOM 2511 N N . SER B 1 166 ? -18.606 37.675 -16.368 1.00 15.70 1613 SER B N 1
ATOM 2512 C CA . SER B 1 166 ? -18.104 36.430 -15.821 1.00 18.18 1613 SER B CA 1
ATOM 2513 C C . SER B 1 166 ? -16.819 36.586 -15.014 1.00 19.58 1613 SER B C 1
ATOM 2514 O O . SER B 1 166 ? -15.976 37.414 -15.335 1.00 19.88 1613 SER B O 1
ATOM 2517 N N . LEU B 1 167 ? -16.682 35.751 -13.976 1.00 20.66 1614 LEU B N 1
ATOM 2518 C CA . LEU B 1 167 ? -15.512 35.751 -13.069 1.00 22.16 1614 LEU B CA 1
ATOM 2519 C C . LEU B 1 167 ? -15.146 34.300 -12.757 1.00 22.93 1614 LEU B C 1
ATOM 2520 O O . LEU B 1 167 ? -16.024 33.445 -12.720 1.00 24.20 1614 LEU B O 1
ATOM 2525 N N . HIS B 1 170 ? -18.087 31.656 -13.293 1.00 26.09 1617 HIS B N 1
ATOM 2526 C CA . HIS B 1 170 ? -19.398 32.081 -12.820 1.00 26.10 1617 HIS B CA 1
ATOM 2527 C C . HIS B 1 170 ? -19.933 33.109 -13.792 1.00 24.37 1617 HIS B C 1
ATOM 2528 O O . HIS B 1 170 ? -19.247 34.080 -14.098 1.00 23.80 1617 HIS B O 1
ATOM 2535 N N . GLN B 1 171 ? -21.162 32.886 -14.231 1.00 23.42 1618 GLN B N 1
ATOM 2536 C CA . GLN B 1 171 ? -21.997 33.914 -14.848 1.00 22.19 1618 GLN B CA 1
ATOM 2537 C C . GLN B 1 171 ? -22.600 34.761 -13.746 1.00 21.56 1618 GLN B C 1
ATOM 2538 O O . GLN B 1 171 ? -23.414 34.276 -12.947 1.00 23.16 1618 GLN B O 1
ATOM 2544 N N . LEU B 1 172 ? -22.229 36.028 -13.697 1.00 19.31 1619 LEU B N 1
ATOM 2545 C CA . LEU B 1 172 ? -22.742 36.880 -12.644 1.00 18.97 1619 LEU B CA 1
ATOM 2546 C C . LEU B 1 172 ? -24.142 37.399 -12.921 1.00 19.31 1619 LEU B C 1
ATOM 2547 O O . LEU B 1 172 ? -24.882 37.668 -11.966 1.00 18.68 1619 LEU B O 1
ATOM 2552 N N . LEU B 1 173 ? -24.529 37.546 -14.191 1.00 19.40 1620 LEU B N 1
ATOM 2553 C CA . LEU B 1 173 ? -25.887 38.012 -14.511 1.00 20.05 1620 LEU B CA 1
ATOM 2554 C C . LEU B 1 173 ? -26.845 36.824 -14.496 1.00 20.96 1620 LEU B C 1
ATOM 2555 O O . LEU B 1 173 ? -27.237 36.326 -15.532 1.00 21.35 1620 LEU B O 1
ATOM 2560 N N . THR B 1 174 ? -27.193 36.386 -13.292 1.00 22.39 1621 THR B N 1
ATOM 2561 C CA . THR B 1 174 ? -28.176 35.330 -13.089 1.00 23.24 1621 THR B CA 1
ATOM 2562 C C . THR B 1 174 ? -29.043 35.742 -11.907 1.00 23.19 1621 THR B C 1
ATOM 2563 O O . THR B 1 174 ? -28.577 36.437 -10.987 1.00 21.69 1621 THR B O 1
ATOM 2567 N N . GLN B 1 175 ? -30.291 35.286 -11.913 1.00 23.83 1622 GLN B N 1
ATOM 2568 C CA . GLN B 1 175 ? -31.270 35.746 -10.936 1.00 24.49 1622 GLN B CA 1
ATOM 2569 C C . GLN B 1 175 ? -30.827 35.407 -9.508 1.00 24.48 1622 GLN B C 1
ATOM 2570 O O . GLN B 1 175 ? -31.102 36.177 -8.566 1.00 24.90 1622 GLN B O 1
ATOM 2572 N N . GLU B 1 176 ? -30.096 34.298 -9.363 1.00 24.43 1623 GLU B N 1
ATOM 2573 C CA . GLU B 1 176 ? -29.585 33.834 -8.075 1.00 24.62 1623 GLU B CA 1
ATOM 2574 C C . GLU B 1 176 ? -28.733 34.892 -7.359 1.00 24.46 1623 GLU B C 1
ATOM 2575 O O . GLU B 1 176 ? -28.764 35.002 -6.123 1.00 25.77 1623 GLU B O 1
ATOM 2577 N N . HIS B 1 177 ? -27.987 35.669 -8.146 1.00 22.74 1624 HIS B N 1
ATOM 2578 C CA . HIS B 1 177 ? -27.007 36.621 -7.619 1.00 22.20 1624 HIS B CA 1
ATOM 2579 C C . HIS B 1 177 ? -27.578 38.008 -7.475 1.00 20.49 1624 HIS B C 1
ATOM 2580 O O . HIS B 1 177 ? -26.950 38.864 -6.829 1.00 19.69 1624 HIS B O 1
ATOM 2587 N N . VAL B 1 178 ? -28.762 38.230 -8.038 1.00 19.86 1625 VAL B N 1
ATOM 2588 C CA . VAL B 1 178 ? -29.357 39.561 -8.021 1.00 19.40 1625 VAL B CA 1
ATOM 2589 C C . VAL B 1 178 ? -30.018 39.862 -6.689 1.00 18.45 1625 VAL B C 1
ATOM 2590 O O . VAL B 1 178 ? -30.987 39.199 -6.293 1.00 18.85 1625 VAL B O 1
ATOM 2594 N N . LEU B 1 179 ? -29.508 40.871 -5.993 1.00 16.70 1626 LEU B N 1
ATOM 2595 C CA . LEU B 1 179 ? -30.125 41.378 -4.773 1.00 16.63 1626 LEU B CA 1
ATOM 2596 C C . LEU B 1 179 ? -31.199 42.412 -5.141 1.00 16.43 1626 LEU B C 1
ATOM 2597 O O . LEU B 1 179 ? -32.333 42.387 -4.618 1.00 17.66 1626 LEU B O 1
ATOM 2602 N N . ARG B 1 180 ? -30.860 43.315 -6.059 1.00 14.99 1627 ARG B N 1
ATOM 2603 C CA . ARG B 1 180 ? -31.814 44.318 -6.507 1.00 14.95 1627 ARG B CA 1
ATOM 2604 C C . ARG B 1 180 ? -31.521 44.693 -7.948 1.00 14.58 1627 ARG B C 1
ATOM 2605 O O . ARG B 1 180 ? -30.363 44.789 -8.345 1.00 13.48 1627 ARG B O 1
ATOM 2613 N N . ALA B 1 181 ? -32.580 44.884 -8.731 1.00 14.52 1628 ALA B N 1
ATOM 2614 C CA . ALA B 1 181 ? -32.496 45.347 -10.124 1.00 15.29 1628 ALA B CA 1
ATOM 2615 C C . ALA B 1 181 ? -33.381 46.561 -10.266 1.00 15.06 1628 ALA B C 1
ATOM 2616 O O . ALA B 1 181 ? -34.603 46.456 -10.136 1.00 16.97 1628 ALA B O 1
ATOM 2618 N N . VAL B 1 182 ? -32.782 47.728 -10.519 1.00 14.71 1629 VAL B N 1
ATOM 2619 C CA . VAL B 1 182 ? -33.540 48.954 -10.569 1.00 14.35 1629 VAL B CA 1
ATOM 2620 C C . VAL B 1 182 ? -33.513 49.451 -12.000 1.00 14.48 1629 VAL B C 1
ATOM 2621 O O . VAL B 1 182 ? -32.462 49.765 -12.526 1.00 11.61 1629 VAL B O 1
ATOM 2625 N N . ASP B 1 183 ? -34.698 49.508 -12.596 1.00 14.76 1630 ASP B N 1
ATOM 2626 C CA A ASP B 1 183 ? -34.905 49.987 -13.956 0.50 15.54 1630 ASP B CA 1
ATOM 2627 C CA B ASP B 1 183 ? -34.893 50.018 -13.953 0.50 15.21 1630 ASP B CA 1
ATOM 2628 C C . ASP B 1 183 ? -34.057 49.265 -14.991 1.00 15.65 1630 ASP B C 1
ATOM 2629 O O . ASP B 1 183 ? -33.538 49.869 -15.926 1.00 16.41 1630 ASP B O 1
ATOM 2638 N N . VAL B 1 184 ? -33.965 47.948 -14.847 1.00 15.76 1631 VAL B N 1
ATOM 2639 C CA . VAL B 1 184 ? -33.201 47.116 -15.739 1.00 16.97 1631 VAL B CA 1
ATOM 2640 C C . VAL B 1 184 ? -34.203 46.359 -16.554 1.00 18.73 1631 VAL B C 1
ATOM 2641 O O . VAL B 1 184 ? -35.086 45.715 -15.979 1.00 20.06 1631 VAL B O 1
ATOM 2645 N N . ALA B 1 185 ? -34.104 46.463 -17.873 1.00 19.55 1632 ALA B N 1
ATOM 2646 C CA . ALA B 1 185 ? -35.011 45.781 -18.774 1.00 21.50 1632 ALA B CA 1
ATOM 2647 C C . ALA B 1 185 ? -34.314 44.619 -19.468 1.00 23.20 1632 ALA B C 1
ATOM 2648 O O . ALA B 1 185 ? -33.094 44.607 -19.635 1.00 21.83 1632 ALA B O 1
ATOM 2650 N N . PRO B 1 186 ? -35.089 43.597 -19.853 1.00 26.16 1633 PRO B N 1
ATOM 2651 C CA . PRO B 1 186 ? -34.510 42.521 -20.646 1.00 26.93 1633 PRO B CA 1
ATOM 2652 C C . PRO B 1 186 ? -34.193 42.954 -22.084 1.00 27.34 1633 PRO B C 1
ATOM 2653 O O . PRO B 1 186 ? -34.453 44.096 -22.484 1.00 29.24 1633 PRO B O 1
#

Nearest PDB structures (foldseek):
  3pve-assembly2_B  TM=1.006E+00  e=2.511E-33  Mus musculus
  3pve-assembly1_A  TM=9.897E-01  e=5.122E-30  Mus musculus
  7zc9-assembly2_A  TM=8.925E-01  e=4.589E-14  Homo sapiens
  3sh4-assembly1_A  TM=8.799E-01  e=3.057E-14  Homo sapiens
  2jd4-assembly1_A  TM=8.300E-01  e=8.320E-10  Mus musculus

Organism: Mus musculus (NCBI:txid10090)

Foldseek 3Di:
DAFFWKFAAWQKKFWFAAPVVPQKKKWKWAAQDQWFWFKKFAAWFQDHWIWTWIGDRQKIWTWIDQPQAIKTWIDPDRDDHPDIKMWMWDAQFQKIWIDIDPDDITIIGDDPDGRDGRTDGIMMGQHDNDPNRGHVRNVGDIGTGTIIRFIDHPPHTQRRPVGTPDIGPMDGDDD/DDFDKKFAAWQWKFWFAAPVVPLFKKKWKWAAQDQWFWFKKFAAWQQQDGWMWTWIGDRQKIWTWIDQPQAIKTWIDPDRDDHGDIKMKIWHAFFQKIWIDIDPDDITIIGDDPDGGDTRTDGTMMGQFDNDPSRGHVRNVGDIGTGTMIRFMDSPTRRDPVGTPDIGPMDD

Radius of gyration: 20.76 Å; Cα contacts (8 Å, |Δi|>4): 1101; chains: 2; bounding box: 41×47×53 Å

CATH classification: 2.60.120.200

GO terms:
  GO:0009986 cell surface (C, IDA)
  GO:0031012 extracellular matrix (C, HDA)
  GO:0035374 chondroitin sulfate binding (F, IDA)
  GO:0043395 heparan sulfate proteoglycan binding (F, IDA)
  GO:1904395 positive regulation of skeletal muscle acetylcholine-gated channel clustering (P, IDA)
  GO:0045202 synapse (C, EXP)
  GO:0005886 plasma membrane (C, EXP)
  GO:0045887 positive regulation of synaptic assembly at neuromuscular junction (P, IMP)
  GO:0035022 positive regulation of Rac protein signal transduction (P, IDA)
  GO:0045202 synapse (C, IDA)
  GO:0005576 extracellular region (C, IDA)
  GO:0005604 basement membrane (C, IDA)
  GO:0043113 receptor clustering (P, IDA)
  GO:0030548 acetylcholine receptor regulator activity (F, IDA)
  GO:0045944 positive regulation of transcription by RNA polymerase II (P, IDA)
  GO:0015031 protein transport (P, IDA)
  GO:0060025 regulation of synaptic activity (P, IDA)
  GO:0007167 enzyme-linked receptor protein signaling pathway (P, IDA)
  GO:0007268 chemical synaptic transmission (P, IDA)
  GO:0048018 receptor ligand activity (F, IDA)

InterPro domains:
  IPR000082 SEA domain [PF01390] (1031-1111)
  IPR000082 SEA domain [PS50024] (1014-1136)
  IPR000082 SEA domain [SM00200] (1014-1136)
  IPR000742 EGF-like domain [PF00008] (1215-1245)
  IPR000742 EGF-like domain [PF00008] (1435-1465)
  IPR000742 EGF-like domain [PF00008] (1709-1736)
  IPR000742 EGF-like domain [PS00022] (1237-1248)
  IPR000742 EGF-like domain [PS00022] (1456-1467)
  IPR000742 EGF-like domain [PS00022] (1495-1506)
  IPR000742 EGF-like domain [PS00022] (1727-1738)
  IPR000742 EGF-like domain [PS01186] (1727-1738)
  IPR000742 EGF-like domain [PS50026] (1211-1249)
  IPR000742 EGF-like domain [PS50026] (1431-1468)
  IPR000742 EGF-like domain [PS50026] (1470-1507)
  IPR000742 EGF-like domain [PS50026] (1700-1739)
  IPR000742 EGF-like domain [SM00181] (142-181)
  IPR000742 EGF-like domain [SM00181] (753-787)
  IPR000742 EGF-like domain [SM00181] (1214-1249)
  IPR000742 EGF-like domain [SM00181] (1434-1468)
  IPR000742 EGF-like domain [SM00181] (1473-1507)

Sequence (347 aa):
SRPFLADFNGFSYLELKGLHTFMALEMMVFLARGPSGLLLYNGQKTGKGDFVSLALHHNNRHLEFRYDLGKGAAIIRSKEPIALGTWVRVFLERNGRKGALLQVGDGPRVLGESPVVPHTMMLNLKEPLYVGGAPDFSKLARGAAVASGFDGAIQLVSLRGHQLLTQEHVLRAVDVAPFAGSRPFLADFNNGFSYLEELLKKGLHTFKMALEMVFLARGPSGLLLYNGQKTDGKGDFVSLALHNRHLEFRYDLGKGAAIIRSKEPIALGTWVRVFLERRNGRKGALQVGDGPRVLGESPVVPHTMMLNLKEPLYVVGGAPDFSKLARGAAVVASGFDGAIQLVSLHQLLTQEHVLRAVDDVAP

Secondary structure (DSSP, 8-state):
--B--EEEESS-EEEE--GGG--EEEEEEEESSS-EEEEEEES----S-EEEEEEETTEEEEEEESSS-EEEEE-SSPPPTTSEEEEEEEEETTEEEEEETTSPPEEEEPPSS-------SPEEES--S-GGGS-GGG---SB-EEEEEEEEETTEE--BGGGEEEEES-EE---/-----EEEESS-EEEES-GGG--EEEEEEEEESSS-EEEEEEES-SSS-S-EEEEEEETTEEEEEEESSS-EEEEE-SSPPPTTSEEEEEEEEETTEEEEEETTSPPEEEEPPSS-------SPEEES--S-GGGS-GGG---SB-EEEEEEEE--BSSSGGGEEEEES-B-

Solvent-accessible surface area: 14528 Å² total; per-residue (Å²): 86,184,14,53,32,0,22,0,82,17,184,2,18,0,27,0,114,3,18,110,69,79,79,23,14,10,0,8,0,16,0,98,12,62,51,5,0,0,0,8,0,0,60,53,94,50,78,32,12,1,14,1,0,9,5,92,79,92,29,0,18,6,34,0,26,7,45,109,28,35,1,98,2,80,5,82,134,63,10,54,68,51,58,57,14,36,0,32,6,68,36,125,23,34,102,5,4,1,44,43,19,123,24,124,128,41,129,24,95,1,60,98,84,73,55,152,41,87,23,66,51,30,0,25,0,0,0,10,72,73,57,96,30,14,7,84,28,3,64,30,91,52,4,0,47,0,0,0,3,2,0,4,27,58,17,88,13,0,4,6,64,86,34,41,95,142,56,53,90,35,49,116,26,82,77,90,34,13,60,58,0,37,0,93,16,182,1,19,2,24,0,85,3,20,119,67,47,120,35,27,8,1,0,0,0,20,0,110,12,63,46,4,0,0,1,5,0,0,51,86,59,102,25,54,20,13,0,13,1,0,9,5,90,91,94,31,0,16,3,34,0,27,6,46,113,28,34,2,97,2,83,4,85,131,61,10,54,71,47,58,30,14,8,0,30,5,22,18,71,23,33,100,6,7,1,36,45,13,73,23,127,144,43,127,25,94,2,59,99,87,75,53,150,41,88,29,67,51,31,0,24,0,0,0,10,73,60,53,94,113,14,5,83,29,3,65,28,90,53,5,0,49,0,10,0,19,1,0,13,54,118,9,0,1,5,73,65,32,39,93,151,58,51,99,36,49,145